Protein AF-A0A2H6ERF9-F1 (afdb_monomer_lite)

Structure (mmCIF, N/CA/C/O backbone):
data_AF-A0A2H6ERF9-F1
#
_entry.id   AF-A0A2H6ERF9-F1
#
loop_
_atom_site.group_PDB
_atom_site.id
_atom_site.type_symbol
_atom_site.label_atom_id
_atom_site.label_alt_id
_atom_site.label_comp_id
_atom_site.label_asym_id
_atom_site.label_entity_id
_atom_site.label_seq_id
_atom_site.pdbx_PDB_ins_code
_atom_site.Cartn_x
_atom_site.Cartn_y
_atom_site.Cartn_z
_atom_site.occupancy
_atom_site.B_iso_or_equiv
_atom_site.auth_seq_id
_atom_site.auth_comp_id
_atom_site.auth_asym_id
_atom_site.auth_atom_id
_atom_site.pdbx_PDB_model_num
ATOM 1 N N . MET A 1 1 ? -10.791 10.227 12.810 1.00 34.19 1 MET A N 1
ATOM 2 C CA . MET A 1 1 ? -11.286 10.833 14.065 1.00 34.19 1 MET A CA 1
ATOM 3 C C . MET A 1 1 ? -10.884 9.901 15.200 1.00 34.19 1 MET A C 1
ATOM 5 O O . MET A 1 1 ? -11.165 8.712 15.101 1.00 34.19 1 MET A O 1
ATOM 9 N N . LEU A 1 2 ? -10.104 10.388 16.167 1.00 29.83 2 LEU A N 1
ATOM 10 C CA . LEU A 1 2 ? -9.657 9.610 17.324 1.00 29.83 2 LEU A CA 1
ATOM 11 C C . LEU A 1 2 ? -10.896 9.217 18.140 1.00 29.83 2 LEU A C 1
ATOM 13 O O . LEU A 1 2 ? -11.575 10.106 18.640 1.00 29.83 2 LEU A O 1
ATOM 17 N N . SER A 1 3 ? -11.218 7.922 18.244 1.00 40.66 3 SER A N 1
ATOM 18 C CA . SER A 1 3 ? -12.107 7.477 19.322 1.00 40.66 3 SER A CA 1
ATOM 19 C C . SER A 1 3 ? -11.382 7.755 20.632 1.00 40.66 3 SER A C 1
ATOM 21 O O . SER A 1 3 ? -10.233 7.332 20.807 1.00 40.66 3 SER A O 1
ATOM 23 N N . THR A 1 4 ? -12.010 8.540 21.495 1.00 40.47 4 THR A N 1
ATOM 24 C CA . THR A 1 4 ? -11.502 8.830 22.830 1.00 40.47 4 THR A CA 1
ATOM 25 C C . THR A 1 4 ? -12.194 7.862 23.770 1.00 40.47 4 THR A C 1
ATOM 27 O O . THR A 1 4 ? -13.418 7.844 23.833 1.00 40.47 4 THR A O 1
ATOM 30 N N . LEU A 1 5 ? -11.416 7.027 24.447 1.00 46.12 5 LEU A N 1
ATOM 31 C CA . LEU A 1 5 ? -11.898 6.132 25.490 1.00 46.12 5 LEU A CA 1
ATOM 32 C C . LEU A 1 5 ? -11.903 6.904 26.807 1.00 46.12 5 LEU A C 1
ATOM 34 O O . LEU A 1 5 ? -10.835 7.227 27.334 1.00 46.12 5 LEU A O 1
ATOM 38 N N . LEU A 1 6 ? -13.089 7.220 27.324 1.00 43.78 6 LEU A N 1
ATOM 39 C CA . LEU A 1 6 ? -13.234 7.859 28.630 1.00 43.78 6 LEU A CA 1
ATOM 40 C C . LEU A 1 6 ? -13.637 6.799 29.655 1.00 43.78 6 LEU A C 1
ATOM 42 O O . LEU A 1 6 ? -14.617 6.077 29.491 1.00 43.78 6 LEU A O 1
ATOM 46 N N . VAL A 1 7 ? -12.842 6.692 30.719 1.00 46.91 7 VAL A N 1
ATOM 47 C CA . VAL A 1 7 ? -13.199 5.895 31.894 1.00 46.91 7 VAL A CA 1
ATOM 48 C C . VAL A 1 7 ? -13.942 6.832 32.829 1.00 46.91 7 VAL A C 1
ATOM 50 O O . VAL A 1 7 ? -13.319 7.659 33.490 1.00 46.91 7 VAL A O 1
ATOM 53 N N . ASN A 1 8 ? -15.267 6.728 32.850 1.00 49.69 8 ASN A N 1
ATOM 54 C CA . ASN A 1 8 ? -16.100 7.572 33.703 1.00 49.69 8 ASN A CA 1
ATOM 55 C C . ASN A 1 8 ? -16.146 7.066 35.157 1.00 49.69 8 ASN A C 1
ATOM 57 O O . ASN A 1 8 ? -16.339 7.874 36.055 1.00 49.69 8 ASN A O 1
ATOM 61 N N . ASN A 1 9 ? -15.929 5.760 35.395 1.00 51.41 9 ASN A N 1
ATOM 62 C CA . ASN A 1 9 ? -15.812 5.114 36.714 1.00 51.41 9 ASN A CA 1
ATOM 63 C C . ASN A 1 9 ? -15.068 3.766 36.600 1.00 51.41 9 ASN A C 1
ATOM 65 O O . ASN A 1 9 ? -14.971 3.210 35.510 1.00 51.41 9 ASN A O 1
ATOM 69 N N . SER A 1 10 ? -14.592 3.182 37.711 1.00 59.22 10 SER A N 1
ATOM 70 C CA . SER A 1 10 ? -13.843 1.904 37.714 1.00 59.22 10 SER A CA 1
ATOM 71 C C . SER A 1 10 ? -14.554 0.741 37.003 1.00 59.22 10 SER A C 1
ATOM 73 O O . SER A 1 10 ? -13.886 -0.177 36.536 1.00 59.22 10 SER A O 1
ATOM 75 N N . ASN A 1 11 ? -15.886 0.785 36.908 1.00 61.66 11 ASN A N 1
ATOM 76 C CA . ASN A 1 11 ? -16.733 -0.304 36.409 1.00 61.66 11 ASN A CA 1
ATOM 77 C C . ASN A 1 11 ? -17.302 -0.048 35.002 1.00 61.66 11 ASN A C 1
ATOM 79 O O . ASN A 1 11 ? -18.136 -0.828 34.536 1.00 61.66 11 ASN A O 1
ATOM 83 N N . GLN A 1 12 ? -16.894 1.037 34.340 1.00 62.69 12 GLN A N 1
ATOM 84 C CA . GLN A 1 12 ? -17.460 1.449 33.060 1.00 62.69 12 GLN A CA 1
ATOM 85 C C . GLN A 1 12 ? -16.396 2.037 32.133 1.00 62.69 12 GLN A C 1
ATOM 87 O O . GLN A 1 12 ? -15.543 2.826 32.542 1.00 62.69 12 GLN A O 1
ATOM 92 N N . ILE A 1 13 ? -16.492 1.660 30.864 1.00 62.53 13 ILE A N 1
ATOM 93 C CA . ILE A 1 13 ? -15.712 2.203 29.763 1.00 62.53 13 ILE A CA 1
ATOM 94 C C . ILE A 1 13 ? -16.681 2.725 28.713 1.00 62.53 13 ILE A C 1
ATOM 96 O O . ILE A 1 13 ? -17.528 1.970 28.236 1.00 62.53 13 ILE A O 1
ATOM 100 N N . ASP A 1 14 ? -16.495 3.978 28.310 1.00 58.81 14 ASP A N 1
ATOM 101 C CA . ASP A 1 14 ? -17.277 4.582 27.239 1.00 58.81 14 ASP A CA 1
ATOM 102 C C . ASP A 1 14 ? -16.402 4.752 25.992 1.00 58.81 14 ASP A C 1
ATOM 104 O O . ASP A 1 14 ? -15.344 5.394 26.031 1.00 58.81 14 ASP A O 1
ATOM 108 N N . GLU A 1 15 ? -16.851 4.169 24.877 1.00 60.09 15 GLU A N 1
ATOM 109 C CA . GLU A 1 15 ? -16.256 4.360 23.555 1.00 60.09 15 GLU A CA 1
ATOM 110 C C . GLU A 1 15 ? -17.109 5.273 22.682 1.00 60.09 15 GLU A C 1
ATOM 112 O O . GLU A 1 15 ? -18.272 4.995 22.382 1.00 60.09 15 GLU A O 1
ATOM 117 N N . PHE A 1 16 ? -16.486 6.356 22.221 1.00 51.97 16 PHE A N 1
ATOM 118 C CA . PHE A 1 16 ? -17.127 7.353 21.375 1.00 51.97 16 PHE A CA 1
ATOM 119 C C . PHE A 1 16 ? -16.813 7.103 19.898 1.00 51.97 16 PHE A C 1
ATOM 121 O O . PHE A 1 16 ? -15.660 7.208 19.462 1.00 51.97 16 PHE A O 1
ATOM 128 N N . PHE A 1 17 ? -17.864 6.858 19.113 1.00 54.09 17 PHE A N 1
ATOM 129 C CA . PHE A 1 17 ? -17.819 6.792 17.655 1.00 54.09 17 PHE A CA 1
ATOM 130 C C . PHE A 1 17 ? -18.700 7.910 17.076 1.00 54.09 17 PHE A C 1
ATOM 132 O O . PHE A 1 17 ? -19.901 7.757 16.864 1.00 54.09 17 PHE A O 1
ATOM 139 N N . GLN A 1 18 ? -18.095 9.078 16.830 1.00 59.84 18 GLN A N 1
ATOM 140 C CA . GLN A 1 18 ? -18.795 10.313 16.436 1.00 59.84 18 GLN A CA 1
ATOM 141 C C . GLN A 1 18 ? -19.926 10.722 17.405 1.00 59.84 18 GLN A C 1
ATOM 143 O O . GLN A 1 18 ? -19.638 11.302 18.447 1.00 59.84 18 GLN A O 1
ATOM 148 N N . LYS A 1 19 ? -21.196 10.482 17.026 1.00 56.53 19 LYS A N 1
ATOM 149 C CA . LYS A 1 19 ? -22.419 10.848 17.768 1.00 56.53 19 LYS A CA 1
ATOM 150 C C . LYS A 1 19 ? -23.016 9.680 18.560 1.00 56.53 19 LYS A C 1
ATOM 152 O O . LYS A 1 19 ? -23.994 9.880 19.272 1.00 56.53 19 LYS A O 1
ATOM 157 N N . GLU A 1 20 ? -22.468 8.478 18.408 1.00 63.47 20 GLU A N 1
ATOM 158 C CA . GLU A 1 20 ? -22.913 7.280 19.117 1.00 63.47 20 GLU A CA 1
ATOM 159 C C . GLU A 1 20 ? -21.911 6.968 20.241 1.00 63.47 20 GLU A C 1
ATOM 161 O O . GLU A 1 20 ? -20.693 7.028 20.039 1.00 63.47 20 GLU A O 1
ATOM 166 N N . VAL A 1 21 ? -22.434 6.669 21.433 1.00 68.38 21 VAL A N 1
ATOM 167 C CA . VAL A 1 21 ? -21.643 6.272 22.604 1.00 68.38 21 VAL A CA 1
ATOM 168 C C . VAL A 1 21 ? -21.986 4.828 22.927 1.00 68.38 21 VAL A C 1
ATOM 170 O O . VAL A 1 21 ? -23.153 4.499 23.150 1.00 68.38 21 VAL A O 1
ATOM 173 N N . TYR A 1 22 ? -20.971 3.971 22.931 1.00 70.69 22 TYR A N 1
ATOM 174 C CA . TYR A 1 22 ? -21.103 2.573 23.312 1.00 70.69 22 TYR A CA 1
ATOM 175 C C . TYR A 1 22 ? -20.482 2.375 24.691 1.00 70.69 22 TYR A C 1
ATOM 177 O O . TYR A 1 22 ? -19.284 2.585 24.875 1.00 70.69 22 TYR A O 1
ATOM 185 N N . ASN A 1 23 ? -21.304 1.950 25.650 1.00 71.44 23 ASN A N 1
ATOM 186 C CA . ASN A 1 23 ? -20.873 1.737 27.028 1.00 71.44 23 ASN A CA 1
ATOM 187 C C . ASN A 1 23 ? -20.610 0.248 27.251 1.00 71.44 23 ASN A C 1
ATOM 189 O O . ASN A 1 23 ? -21.517 -0.579 27.120 1.00 71.44 23 ASN A O 1
ATOM 193 N N . ILE A 1 24 ? -19.379 -0.089 27.625 1.00 79.69 24 ILE A N 1
ATOM 194 C CA . ILE A 1 24 ? -19.000 -1.420 28.093 1.00 79.69 24 ILE A CA 1
ATOM 195 C C . ILE A 1 24 ? -18.869 -1.331 29.610 1.00 79.69 24 ILE A C 1
ATOM 197 O O . ILE A 1 24 ? -18.011 -0.624 30.136 1.00 79.69 24 ILE A O 1
ATOM 201 N N . TYR A 1 25 ? -19.736 -2.033 30.330 1.00 81.06 25 TYR A N 1
ATOM 202 C CA . TYR A 1 25 ? -19.771 -1.998 31.787 1.00 81.06 25 TYR A CA 1
ATOM 203 C C . TYR A 1 25 ? -19.809 -3.406 32.366 1.00 81.06 25 TYR A C 1
ATOM 205 O O . TYR A 1 25 ? -20.212 -4.365 31.708 1.00 81.06 25 TYR A O 1
ATOM 213 N N . THR A 1 26 ? -19.399 -3.518 33.625 1.00 78.75 26 THR A N 1
ATOM 214 C CA . THR A 1 26 ? -19.539 -4.746 34.407 1.00 78.75 26 THR A CA 1
ATOM 215 C C . THR A 1 26 ? -20.348 -4.474 35.667 1.00 78.75 26 THR A C 1
ATOM 217 O O . THR A 1 26 ? -20.200 -3.436 36.310 1.00 78.75 26 THR A O 1
ATOM 220 N N . THR A 1 27 ? -21.223 -5.412 36.027 1.00 78.44 27 THR A N 1
ATOM 221 C CA . THR A 1 27 ? -21.907 -5.420 37.330 1.00 78.44 27 THR A CA 1
ATOM 222 C C . THR A 1 27 ? -21.041 -6.051 38.422 1.00 78.44 27 THR A C 1
ATOM 224 O O . THR A 1 27 ? -21.369 -5.963 39.606 1.00 78.44 27 THR A O 1
ATOM 227 N N . ASN A 1 28 ? -19.923 -6.674 38.041 1.00 74.38 28 ASN A N 1
ATOM 228 C CA . ASN A 1 28 ? -18.965 -7.252 38.967 1.00 74.38 28 ASN A CA 1
ATOM 229 C C . ASN A 1 28 ? -18.143 -6.144 39.645 1.00 74.38 28 ASN A C 1
ATOM 231 O O . ASN A 1 28 ? -17.729 -5.178 39.009 1.00 74.38 28 ASN A O 1
ATOM 235 N N . LYS A 1 29 ? -17.857 -6.303 40.942 1.00 73.19 29 LYS A N 1
ATOM 236 C CA . LYS A 1 29 ? -16.932 -5.411 41.661 1.00 73.19 29 LYS A CA 1
ATOM 237 C C . LYS A 1 29 ? -15.492 -5.558 41.165 1.00 73.19 29 LYS A C 1
ATOM 239 O O . LYS A 1 29 ? -14.703 -4.633 41.323 1.00 73.19 29 LYS A O 1
ATOM 244 N N . ASN A 1 30 ? -15.144 -6.713 40.595 1.00 76.19 30 ASN A N 1
ATOM 245 C CA . ASN A 1 30 ? -13.840 -6.929 39.985 1.00 76.19 30 ASN A CA 1
ATOM 246 C C . ASN A 1 30 ? -13.814 -6.354 38.561 1.00 76.19 30 ASN A C 1
ATOM 248 O O . ASN A 1 30 ? -14.497 -6.845 37.663 1.00 76.19 30 ASN A O 1
ATOM 252 N N . THR A 1 31 ? -13.000 -5.319 38.368 1.00 82.31 31 THR A N 1
ATOM 253 C CA . THR A 1 31 ? -12.896 -4.541 37.126 1.00 82.31 31 THR A CA 1
ATOM 254 C C . THR A 1 31 ? -11.696 -4.942 36.272 1.00 82.31 31 THR A C 1
ATOM 256 O O . THR A 1 31 ? -11.468 -4.354 35.215 1.00 82.31 31 THR A O 1
ATOM 259 N N . TYR A 1 32 ? -10.941 -5.960 36.698 1.00 85.75 32 TYR A N 1
ATOM 260 C CA . TYR A 1 32 ? -9.732 -6.422 36.019 1.00 85.75 32 TYR A CA 1
ATOM 261 C C . TYR A 1 32 ? -9.984 -6.775 34.549 1.00 85.75 32 TYR A C 1
ATOM 263 O O . TYR A 1 32 ? -9.243 -6.338 33.673 1.00 85.75 32 TYR A O 1
ATOM 271 N N . GLU A 1 33 ? -11.054 -7.518 34.259 1.00 82.94 33 GLU A N 1
ATOM 272 C CA . GLU A 1 33 ? -11.399 -7.911 32.886 1.00 82.94 33 GLU A CA 1
ATOM 273 C C . GLU A 1 33 ? -11.747 -6.702 32.014 1.00 82.94 33 GLU A C 1
ATOM 275 O O . GLU A 1 33 ? -11.357 -6.642 30.849 1.00 82.94 33 GLU A O 1
ATOM 280 N N . LEU A 1 34 ? -12.422 -5.709 32.598 1.00 84.94 34 LEU A N 1
ATOM 281 C CA . LEU A 1 34 ? -12.792 -4.480 31.909 1.00 84.94 34 LEU A CA 1
ATOM 282 C C . LEU A 1 34 ? -11.545 -3.642 31.582 1.00 84.94 34 LEU A C 1
ATOM 284 O O . LEU A 1 34 ? -11.375 -3.192 30.451 1.00 84.94 34 LEU A O 1
ATOM 288 N N . GLN A 1 35 ? -10.618 -3.502 32.534 1.00 84.94 35 GLN A N 1
ATOM 289 C CA . GLN A 1 35 ? -9.329 -2.838 32.309 1.00 84.94 35 GLN A CA 1
ATOM 290 C C . GLN A 1 35 ? -8.464 -3.583 31.286 1.00 84.94 35 GLN A C 1
ATOM 292 O O . GLN A 1 35 ? -7.839 -2.957 30.429 1.00 84.94 35 GLN A O 1
ATOM 297 N N . TYR A 1 36 ? -8.445 -4.916 31.344 1.00 85.50 36 TYR A N 1
ATOM 298 C CA . TYR A 1 36 ? -7.748 -5.746 30.367 1.00 85.50 36 TYR A CA 1
ATOM 299 C C . TYR A 1 36 ? -8.301 -5.521 28.956 1.00 85.50 36 TYR A C 1
ATOM 301 O O . TYR A 1 36 ? -7.527 -5.272 28.031 1.00 85.50 36 TYR A O 1
ATOM 309 N N . LEU A 1 37 ? -9.628 -5.547 28.802 1.00 84.88 37 LEU A N 1
ATOM 310 C CA . LEU A 1 37 ? -10.299 -5.285 27.532 1.00 84.88 37 LEU A CA 1
ATOM 311 C C . LEU A 1 37 ? -9.954 -3.891 26.997 1.00 84.88 37 LEU A C 1
ATOM 313 O O . LEU A 1 37 ? -9.605 -3.765 25.826 1.00 84.88 37 LEU A O 1
ATOM 317 N N . LYS A 1 38 ? -9.956 -2.869 27.862 1.00 84.19 38 LYS A N 1
ATOM 318 C CA . LYS A 1 38 ? -9.544 -1.507 27.495 1.00 84.19 38 LYS A CA 1
ATOM 319 C C . LYS A 1 38 ? -8.147 -1.475 26.893 1.00 84.19 38 LYS A C 1
ATOM 321 O O . LYS A 1 38 ? -7.955 -1.024 25.769 1.00 84.19 38 LYS A O 1
ATOM 326 N N . ASN A 1 39 ? -7.178 -1.997 27.643 1.00 86.00 39 ASN A N 1
ATOM 327 C CA . ASN A 1 39 ? -5.775 -1.991 27.247 1.00 86.00 39 ASN A CA 1
ATOM 328 C C . ASN A 1 39 ? -5.573 -2.772 25.944 1.00 86.00 39 ASN A C 1
ATOM 330 O O . ASN A 1 39 ? -4.728 -2.419 25.122 1.00 86.00 39 ASN A O 1
ATOM 334 N N . LYS A 1 40 ? -6.368 -3.827 25.743 1.00 85.00 40 LYS A N 1
ATOM 335 C CA . LYS A 1 40 ? -6.364 -4.623 24.523 1.00 85.00 40 LYS A CA 1
ATOM 336 C C . LYS A 1 40 ? -6.898 -3.837 23.322 1.00 85.00 40 LYS A C 1
ATOM 338 O O . LYS A 1 40 ? -6.244 -3.841 22.281 1.00 85.00 40 LYS A O 1
ATOM 343 N N . ILE A 1 41 ? -8.028 -3.142 23.466 1.00 84.12 41 ILE A N 1
ATOM 344 C CA . ILE A 1 41 ? -8.593 -2.286 22.411 1.00 84.12 41 ILE A CA 1
ATOM 345 C C . ILE A 1 41 ? -7.641 -1.143 22.066 1.00 84.12 41 ILE A C 1
ATOM 347 O O . ILE A 1 41 ? -7.344 -0.937 20.890 1.00 84.12 41 ILE A O 1
ATOM 351 N N . ASP A 1 42 ? -7.095 -0.462 23.072 1.00 84.00 42 ASP A N 1
ATOM 352 C CA . ASP A 1 42 ? -6.137 0.624 22.870 1.00 84.00 42 ASP A CA 1
ATOM 353 C C . ASP A 1 42 ? -4.868 0.136 22.152 1.00 84.00 42 ASP A C 1
ATOM 355 O O . ASP A 1 42 ? -4.407 0.765 21.195 1.00 84.00 42 ASP A O 1
ATOM 359 N N . GLY A 1 43 ? -4.335 -1.023 22.554 1.00 85.69 43 GLY A N 1
ATOM 360 C CA . GLY A 1 43 ? -3.124 -1.606 21.971 1.00 85.69 43 GLY A CA 1
ATOM 361 C C . GLY A 1 43 ? -3.292 -2.159 20.550 1.00 85.69 43 GLY A C 1
ATOM 362 O O . GLY A 1 43 ? -2.335 -2.163 19.778 1.00 85.69 43 GLY A O 1
ATOM 363 N N . GLU A 1 44 ? -4.493 -2.609 20.174 1.00 87.94 44 GLU A N 1
ATOM 364 C CA . GLU A 1 44 ? -4.777 -3.234 18.868 1.00 87.94 44 GLU A CA 1
ATOM 365 C C . GLU A 1 44 ? -5.780 -2.436 18.019 1.00 87.94 44 GLU A C 1
ATOM 367 O O . GLU A 1 44 ? -6.322 -2.935 17.031 1.00 87.94 44 GLU A O 1
ATOM 372 N N . LYS A 1 45 ? -5.977 -1.154 18.334 1.00 85.56 45 LYS A N 1
ATOM 373 C CA . LYS A 1 45 ? -6.980 -0.276 17.715 1.00 85.56 45 LYS A CA 1
ATOM 374 C C . LYS A 1 45 ? -6.984 -0.294 16.188 1.00 85.56 45 LYS A C 1
ATOM 376 O O . LYS A 1 45 ? -8.046 -0.348 15.573 1.00 85.56 45 LYS A O 1
ATOM 381 N N . LYS A 1 46 ? -5.804 -0.248 15.555 1.00 87.19 46 LYS A N 1
ATOM 382 C CA . LYS A 1 46 ? -5.698 -0.287 14.084 1.00 87.19 46 LYS A CA 1
ATOM 383 C C . LYS A 1 46 ? -6.185 -1.621 13.515 1.00 87.19 46 LYS A C 1
ATOM 385 O O . LYS A 1 46 ? -6.858 -1.621 12.491 1.00 87.19 46 LYS A O 1
ATOM 390 N N . LEU A 1 47 ? -5.879 -2.732 14.187 1.00 89.88 47 LEU A N 1
ATOM 391 C CA . LEU A 1 47 ? -6.314 -4.067 13.784 1.00 89.88 47 LEU A CA 1
ATOM 392 C C . LEU A 1 47 ? -7.829 -4.220 13.918 1.00 89.88 47 LEU A C 1
ATOM 394 O O . LEU A 1 47 ? -8.470 -4.677 12.979 1.00 89.88 47 LEU A O 1
ATOM 398 N N . TYR A 1 48 ? -8.414 -3.789 15.035 1.00 88.94 48 TYR A N 1
ATOM 399 C CA . TYR A 1 48 ? -9.865 -3.868 15.222 1.00 88.94 48 TYR A CA 1
ATOM 400 C C . TYR A 1 48 ? -10.620 -2.939 14.283 1.00 88.94 48 TYR A C 1
ATOM 402 O O . TYR A 1 48 ? -11.608 -3.349 13.682 1.00 88.94 48 TYR A O 1
ATOM 410 N N . LYS A 1 49 ? -10.108 -1.727 14.049 1.00 86.81 49 LYS A N 1
ATOM 411 C CA . LYS A 1 49 ? -10.661 -0.842 13.023 1.00 86.81 49 LYS A CA 1
ATOM 412 C C . LYS A 1 49 ? -10.591 -1.476 11.634 1.00 86.81 49 LYS A C 1
ATOM 414 O O . LYS A 1 49 ? -11.543 -1.359 10.871 1.00 86.81 49 LYS A O 1
ATOM 419 N N . TYR A 1 50 ? -9.486 -2.150 11.311 1.00 89.06 50 TYR A N 1
ATOM 420 C CA . TYR A 1 50 ? -9.330 -2.840 10.033 1.00 89.06 50 TYR A CA 1
ATOM 421 C C . TYR A 1 50 ? -10.337 -3.982 9.911 1.00 89.06 50 TYR A C 1
ATOM 423 O O . TYR A 1 50 ? -11.014 -4.078 8.895 1.00 89.06 50 TYR A O 1
ATOM 431 N N . PHE A 1 51 ? -10.495 -4.790 10.960 1.00 90.06 51 PHE A N 1
ATOM 432 C CA . PHE A 1 51 ? -11.493 -5.854 11.009 1.00 90.06 51 PHE A CA 1
ATOM 433 C C . PHE A 1 51 ? -12.904 -5.308 10.767 1.00 90.06 51 PHE A C 1
ATOM 435 O O . PHE A 1 51 ? -13.550 -5.724 9.812 1.00 90.06 51 PHE A O 1
ATOM 442 N N . ILE A 1 52 ? -13.335 -4.316 11.553 1.00 89.44 52 ILE A N 1
ATOM 443 C CA . ILE A 1 52 ? -14.674 -3.717 11.446 1.00 89.44 52 ILE A CA 1
ATOM 444 C C . ILE A 1 52 ? -14.915 -3.135 10.051 1.00 89.44 52 ILE A C 1
ATOM 446 O O . ILE A 1 52 ? -15.974 -3.355 9.478 1.00 89.44 52 ILE A O 1
ATOM 450 N N . LEU A 1 53 ? -13.939 -2.433 9.467 1.00 87.06 53 LEU A N 1
ATOM 451 C CA . LEU A 1 53 ? -14.083 -1.865 8.122 1.00 87.06 53 LEU A CA 1
ATOM 452 C C . LEU A 1 53 ? -14.311 -2.911 7.025 1.00 87.06 53 LEU A C 1
ATOM 454 O O . LEU A 1 53 ? -14.844 -2.563 5.978 1.00 87.06 53 LEU A O 1
ATOM 458 N N . ASN A 1 54 ? -13.882 -4.155 7.242 1.00 86.88 54 ASN A N 1
ATOM 459 C CA . ASN A 1 54 ? -14.015 -5.231 6.263 1.00 86.88 54 ASN A CA 1
ATOM 460 C C . ASN A 1 54 ? -15.195 -6.171 6.550 1.00 86.88 54 ASN A C 1
ATOM 462 O O . ASN A 1 54 ? -15.585 -6.920 5.659 1.00 86.88 54 ASN A O 1
ATOM 466 N N . THR A 1 55 ? -15.741 -6.171 7.769 1.00 90.56 55 THR A N 1
ATOM 467 C CA . THR A 1 55 ? -16.801 -7.109 8.182 1.00 90.56 55 THR A CA 1
ATOM 468 C C . THR A 1 55 ? -18.123 -6.439 8.530 1.00 90.56 55 THR A C 1
ATOM 470 O O . THR A 1 55 ? -19.155 -7.103 8.503 1.00 90.56 55 THR A O 1
ATOM 473 N N . SER A 1 56 ? -18.113 -5.144 8.849 1.00 89.88 56 SER A N 1
ATOM 474 C CA . SER A 1 56 ? -19.320 -4.395 9.185 1.00 89.88 56 SER A CA 1
ATOM 475 C C . SER A 1 56 ? -20.181 -4.155 7.956 1.00 89.88 56 SER A C 1
ATOM 477 O O . SER A 1 56 ? -19.706 -3.715 6.911 1.00 89.88 56 SER A O 1
ATOM 479 N N . GLU A 1 57 ? -21.484 -4.334 8.129 1.00 88.12 57 GLU A N 1
ATOM 480 C CA . GLU A 1 57 ? -22.488 -3.965 7.132 1.00 88.12 57 GLU A CA 1
ATOM 481 C C . GLU A 1 57 ? -22.697 -2.444 7.049 1.00 88.12 57 GLU A C 1
ATOM 483 O O . GLU A 1 57 ? -23.321 -1.965 6.106 1.00 88.12 57 GLU A O 1
ATOM 488 N N . ARG A 1 58 ? -22.208 -1.672 8.032 1.00 85.75 58 ARG A N 1
ATOM 489 C CA . ARG A 1 58 ? -22.450 -0.223 8.153 1.00 85.75 58 ARG A CA 1
ATOM 490 C C . ARG A 1 58 ? -21.187 0.615 7.962 1.00 85.75 58 ARG A C 1
ATOM 492 O O . ARG A 1 58 ? -21.285 1.747 7.484 1.00 85.75 58 ARG A O 1
ATOM 499 N N . ALA A 1 59 ? -20.012 0.091 8.304 1.00 84.44 59 ALA A N 1
ATOM 500 C CA . ALA A 1 59 ? -18.770 0.848 8.201 1.00 84.44 59 ALA A CA 1
ATOM 501 C C . ALA A 1 59 ? -18.482 1.241 6.741 1.00 84.44 59 ALA A C 1
ATOM 503 O O . ALA A 1 59 ? -18.540 0.426 5.827 1.00 84.44 59 ALA A O 1
ATOM 504 N N . GLY A 1 60 ? -18.191 2.522 6.508 1.00 77.88 60 GLY A N 1
ATOM 505 C CA . GLY A 1 60 ? -17.993 3.080 5.167 1.00 77.88 60 GLY A CA 1
ATOM 506 C C . GLY A 1 60 ? -19.285 3.533 4.476 1.00 77.88 60 GLY A C 1
ATOM 507 O O . GLY A 1 60 ? -19.217 4.367 3.565 1.00 77.88 60 GLY A O 1
ATOM 508 N N . ILE A 1 61 ? -20.467 3.102 4.945 1.00 79.12 61 ILE A N 1
ATOM 509 C CA . ILE A 1 61 ? -21.745 3.680 4.507 1.00 79.12 61 ILE A CA 1
ATOM 510 C C . ILE A 1 61 ? -21.786 5.155 4.918 1.00 79.12 61 ILE A C 1
ATOM 512 O O . ILE A 1 61 ? -21.244 5.570 5.944 1.00 79.12 61 ILE A O 1
ATOM 516 N N . SER A 1 62 ? -22.404 5.988 4.079 1.00 74.06 62 SER A N 1
ATOM 517 C CA . SER A 1 62 ? -22.443 7.445 4.264 1.00 74.06 62 SER A CA 1
ATOM 518 C C . SER A 1 62 ? -21.055 8.091 4.333 1.00 74.06 62 SER A C 1
ATOM 520 O O . SER A 1 62 ? -20.904 9.131 4.972 1.00 74.06 62 SER A O 1
ATOM 522 N N . ARG A 1 63 ? -20.037 7.494 3.684 1.00 74.25 63 ARG A N 1
ATOM 523 C CA . ARG A 1 63 ? -18.664 8.033 3.641 1.00 74.25 63 ARG A CA 1
ATOM 524 C C . ARG A 1 63 ? -17.993 8.100 5.024 1.00 74.25 63 ARG A C 1
ATOM 526 O O . ARG A 1 63 ? -17.047 8.855 5.232 1.00 74.25 63 ARG A O 1
ATOM 533 N N . SER A 1 64 ? -18.463 7.297 5.981 1.00 76.25 64 SER A N 1
ATOM 534 C CA . SER A 1 64 ? -17.968 7.287 7.360 1.00 76.25 64 SER A CA 1
ATOM 535 C C . SER A 1 64 ? -17.489 5.898 7.759 1.00 76.25 64 SER A C 1
ATOM 537 O O . SER A 1 64 ? -18.263 4.965 7.936 1.00 76.25 64 SER A O 1
ATOM 539 N N . SER A 1 65 ? -16.189 5.784 7.985 1.00 72.88 65 SER A N 1
ATOM 540 C CA . SER A 1 65 ? -15.522 4.611 8.560 1.00 72.88 65 SER A CA 1
ATOM 541 C C . SER A 1 65 ? -15.800 4.394 10.051 1.00 72.88 65 SER A C 1
ATOM 543 O O . SER A 1 65 ? -15.422 3.371 10.612 1.00 72.88 65 SER A O 1
ATOM 545 N N . SER A 1 66 ? -16.400 5.383 10.714 1.00 73.56 66 SER A N 1
ATOM 546 C CA . SER A 1 66 ? -16.694 5.376 12.151 1.00 73.56 66 SER A CA 1
ATOM 547 C C . SER A 1 66 ? -18.153 5.066 12.467 1.00 73.56 66 SER A C 1
ATOM 549 O O . SER A 1 66 ? -18.519 5.010 13.633 1.00 73.56 66 SER A O 1
ATOM 551 N N . THR A 1 67 ? -18.994 4.905 11.448 1.00 79.38 67 THR A N 1
ATOM 552 C CA . THR A 1 67 ? -20.400 4.554 11.630 1.00 79.38 67 THR A CA 1
ATOM 553 C C . THR A 1 67 ? -20.508 3.034 11.684 1.00 79.38 67 THR A C 1
ATOM 555 O O . THR A 1 67 ? -20.468 2.378 10.650 1.00 79.38 67 THR A O 1
ATOM 558 N N . ILE A 1 68 ? -20.598 2.488 12.894 1.00 84.19 68 ILE A N 1
ATOM 559 C CA . ILE A 1 68 ? -20.554 1.043 13.162 1.00 84.19 68 ILE A CA 1
ATOM 560 C C . ILE A 1 68 ? -21.824 0.598 13.901 1.00 84.19 68 ILE A C 1
ATOM 562 O O . ILE A 1 68 ? -22.664 1.425 14.256 1.00 84.19 68 ILE A O 1
ATOM 566 N N . LEU A 1 69 ? -22.002 -0.703 14.086 1.00 86.06 69 LEU A N 1
ATOM 567 C CA . LEU A 1 69 ? -23.085 -1.321 14.848 1.00 86.06 69 LEU A CA 1
ATOM 568 C C . LEU A 1 69 ? -22.544 -1.940 16.143 1.00 86.06 69 LEU A C 1
ATOM 570 O O . LEU A 1 69 ? -21.386 -2.346 16.218 1.00 86.06 69 LEU A O 1
ATOM 574 N N . VAL A 1 70 ? -23.411 -2.127 17.146 1.00 83.62 70 VAL A N 1
ATOM 575 C CA . VAL A 1 70 ? -23.063 -2.907 18.355 1.00 83.62 70 VAL A CA 1
ATOM 576 C C . VAL A 1 70 ? -22.586 -4.316 17.984 1.00 83.62 70 VAL A C 1
ATOM 578 O O . VAL A 1 70 ? -21.689 -4.858 18.629 1.00 83.62 70 VAL A O 1
ATOM 581 N N . SER A 1 71 ? -23.196 -4.923 16.960 1.00 88.69 71 SER A N 1
ATOM 582 C CA . SER A 1 71 ? -22.804 -6.240 16.454 1.00 88.69 71 SER A CA 1
ATOM 583 C C . SER A 1 71 ? -21.353 -6.269 15.989 1.00 88.69 71 SER A C 1
ATOM 585 O O . SER A 1 71 ? -20.682 -7.265 16.224 1.00 88.69 71 SER A O 1
ATOM 587 N N . ASP A 1 72 ? -20.843 -5.177 15.416 1.00 89.06 72 ASP A N 1
ATOM 588 C CA . ASP A 1 72 ? -19.452 -5.093 14.968 1.00 89.06 72 ASP A CA 1
ATOM 589 C C . ASP A 1 72 ? -18.493 -5.231 16.150 1.00 89.06 72 ASP A C 1
ATOM 591 O O . ASP A 1 72 ? -17.551 -6.013 16.078 1.00 89.06 72 ASP A O 1
ATOM 595 N N . ILE A 1 73 ? -18.776 -4.540 17.264 1.00 85.00 73 ILE A N 1
ATOM 596 C CA . ILE A 1 73 ? -17.984 -4.625 18.503 1.00 85.00 73 ILE A CA 1
ATOM 597 C C . ILE A 1 73 ? -18.086 -6.030 19.109 1.00 85.00 73 ILE A C 1
ATOM 599 O O . ILE A 1 73 ? -17.077 -6.612 19.504 1.00 85.00 73 ILE A O 1
ATOM 603 N N . LYS A 1 74 ? -19.297 -6.599 19.162 1.00 85.25 74 LYS A N 1
ATOM 604 C CA . LYS A 1 74 ? -19.534 -7.945 19.712 1.00 85.25 74 LYS A CA 1
ATOM 605 C C . LYS A 1 74 ? -18.854 -9.051 18.905 1.00 85.25 74 LYS A C 1
ATOM 607 O O . LYS A 1 74 ? -18.484 -10.069 19.481 1.00 85.25 74 LYS A O 1
ATOM 612 N N . ASN A 1 75 ? -18.690 -8.849 17.601 1.00 88.50 75 ASN A N 1
ATOM 613 C CA . ASN A 1 75 ? -18.080 -9.815 16.694 1.00 88.50 75 ASN A CA 1
ATOM 614 C C . ASN A 1 75 ? -16.554 -9.679 16.602 1.00 88.50 75 ASN A C 1
ATOM 616 O O . ASN A 1 75 ? -15.926 -10.470 15.896 1.00 88.50 75 ASN A O 1
ATOM 620 N N . ILE A 1 76 ? -15.935 -8.711 17.295 1.00 86.88 76 ILE A N 1
ATOM 621 C CA . ILE A 1 76 ? -14.474 -8.620 17.354 1.00 86.88 76 ILE A CA 1
ATOM 622 C C . ILE A 1 76 ? -13.931 -9.900 18.008 1.00 86.88 76 ILE A C 1
ATOM 624 O O . ILE A 1 76 ? -14.297 -10.217 19.144 1.00 86.88 76 ILE A O 1
ATOM 628 N N . PRO A 1 77 ? -13.012 -10.627 17.347 1.00 84.06 77 PRO A N 1
ATOM 629 C CA . PRO A 1 77 ? -12.390 -11.804 17.931 1.00 84.06 77 PRO A CA 1
ATOM 630 C C . PRO A 1 77 ? -11.340 -11.379 18.967 1.00 84.06 77 PRO A C 1
ATOM 632 O O . PRO A 1 77 ? -10.141 -11.328 18.685 1.00 84.06 77 PRO A O 1
ATOM 635 N N . PHE A 1 78 ? -11.780 -11.067 20.188 1.00 81.56 78 PHE A N 1
ATOM 636 C CA . PHE A 1 78 ? -10.881 -10.764 21.298 1.00 81.56 78 PHE A CA 1
ATOM 637 C C . PHE A 1 78 ? -10.084 -12.012 21.681 1.00 81.56 78 PHE A C 1
ATOM 639 O O . PHE A 1 78 ? -10.603 -12.957 22.274 1.00 81.56 78 PHE A O 1
ATOM 646 N N . THR A 1 79 ? -8.793 -12.021 21.353 1.00 79.88 79 THR A N 1
ATOM 647 C CA . THR A 1 79 ? -7.894 -13.123 21.714 1.00 79.88 79 THR A CA 1
ATOM 648 C C . THR A 1 79 ? -6.914 -12.696 22.803 1.00 79.88 79 THR A C 1
ATOM 650 O O . THR A 1 79 ? -6.463 -11.552 22.846 1.00 79.88 79 THR A O 1
ATOM 653 N N . LYS A 1 80 ? -6.526 -13.637 23.676 1.00 73.69 80 LYS A N 1
ATOM 654 C CA . LYS A 1 80 ? -5.497 -13.383 24.703 1.00 73.69 80 LYS A CA 1
ATOM 655 C C . LYS A 1 80 ? -4.115 -13.104 24.099 1.00 73.69 80 LYS A C 1
ATOM 657 O O . LYS A 1 80 ? -3.296 -12.427 24.714 1.00 73.69 80 LYS A O 1
ATOM 662 N N . LYS A 1 81 ? -3.845 -13.629 22.898 1.00 79.38 81 LYS A N 1
ATOM 663 C CA . LYS A 1 81 ? -2.582 -13.421 22.179 1.00 79.38 81 LYS A CA 1
ATOM 664 C C . LYS A 1 81 ? -2.563 -12.036 21.547 1.00 79.38 81 LYS A C 1
ATOM 666 O O . LYS A 1 81 ? -3.591 -11.531 21.110 1.00 79.38 81 LYS A O 1
ATOM 671 N N . ASN A 1 82 ? -1.390 -11.416 21.489 1.00 75.94 82 ASN A N 1
ATOM 672 C CA . ASN A 1 82 ? -1.222 -10.178 20.741 1.00 75.94 82 ASN A CA 1
ATOM 673 C C . ASN A 1 82 ? -1.137 -10.512 19.241 1.00 75.94 82 ASN A C 1
ATOM 675 O O . ASN A 1 82 ? -0.140 -11.076 18.794 1.00 75.94 82 ASN A O 1
ATOM 679 N N . ILE A 1 83 ? -2.202 -10.241 18.482 1.00 81.62 83 ILE A N 1
ATOM 680 C CA . ILE A 1 83 ? -2.256 -10.587 17.052 1.00 81.62 83 ILE A CA 1
ATOM 681 C C . ILE A 1 83 ? -1.370 -9.627 16.262 1.00 81.62 83 ILE A C 1
ATOM 683 O O . ILE A 1 83 ? -0.634 -10.061 15.379 1.00 81.62 83 ILE A O 1
ATOM 687 N N . ILE A 1 84 ? -1.390 -8.336 16.610 1.00 79.38 84 ILE A N 1
ATOM 688 C CA . ILE A 1 84 ? -0.670 -7.306 15.856 1.00 79.38 84 ILE A CA 1
ATOM 689 C C . ILE A 1 84 ? 0.847 -7.536 15.862 1.00 79.38 84 ILE A C 1
ATOM 691 O O . ILE A 1 84 ? 1.514 -7.216 14.880 1.00 79.38 84 ILE A O 1
ATOM 695 N N . ASN A 1 85 ? 1.397 -8.143 16.916 1.00 80.88 85 ASN A N 1
ATOM 696 C CA . ASN A 1 85 ? 2.815 -8.499 17.009 1.00 80.88 85 ASN A CA 1
ATOM 697 C C . ASN A 1 85 ? 3.198 -9.712 16.150 1.00 80.88 85 ASN A C 1
ATOM 699 O O . ASN A 1 85 ? 4.370 -9.871 15.833 1.00 80.88 85 ASN A O 1
ATOM 703 N N . ASN A 1 86 ? 2.229 -10.542 15.756 1.00 86.31 86 ASN A N 1
ATOM 704 C CA . ASN A 1 86 ? 2.457 -11.730 14.931 1.00 86.31 86 ASN A CA 1
ATOM 705 C C . ASN A 1 86 ? 2.235 -11.479 13.431 1.00 86.31 86 ASN A C 1
ATOM 707 O O . ASN A 1 86 ? 2.416 -12.393 12.631 1.00 86.31 86 ASN A O 1
ATOM 711 N N . LEU A 1 87 ? 1.834 -10.265 13.039 1.00 89.94 87 LEU A N 1
ATOM 712 C CA . LEU A 1 87 ? 1.683 -9.915 11.630 1.00 89.94 87 LEU A CA 1
ATOM 713 C C . LEU A 1 87 ? 3.047 -9.837 10.945 1.00 89.94 87 LEU A C 1
ATOM 715 O O . LEU A 1 87 ? 3.960 -9.169 11.446 1.00 89.94 87 LEU A O 1
ATOM 719 N N . SER A 1 88 ? 3.144 -10.449 9.765 1.00 92.81 88 SER A N 1
ATOM 720 C CA . SER A 1 88 ? 4.284 -10.249 8.873 1.00 92.81 88 SER A CA 1
ATOM 721 C C . SER A 1 88 ? 4.389 -8.782 8.445 1.00 92.81 88 SER A C 1
ATOM 723 O O . SER A 1 88 ? 3.427 -8.013 8.540 1.00 92.81 88 SER A O 1
ATOM 725 N N . GLU A 1 89 ? 5.556 -8.378 7.940 1.00 92.56 89 GLU A N 1
ATOM 726 C CA . GLU A 1 89 ? 5.760 -7.008 7.456 1.00 92.56 89 GLU A CA 1
ATOM 727 C C . GLU A 1 89 ? 4.745 -6.630 6.360 1.00 92.56 89 GLU A C 1
ATOM 729 O O . GLU A 1 89 ? 4.116 -5.576 6.443 1.00 92.56 89 GLU A O 1
ATOM 734 N N . ILE A 1 90 ? 4.484 -7.533 5.407 1.00 93.94 90 ILE A N 1
ATOM 735 C CA . ILE A 1 90 ? 3.477 -7.352 4.346 1.00 93.94 90 ILE A CA 1
ATOM 736 C C . ILE A 1 90 ? 2.071 -7.162 4.933 1.00 93.94 90 ILE A C 1
ATOM 738 O O . ILE A 1 90 ? 1.361 -6.229 4.558 1.00 93.94 90 ILE A O 1
ATOM 742 N N . GLN A 1 91 ? 1.670 -8.008 5.887 1.00 93.56 91 GLN A N 1
ATOM 743 C CA . GLN A 1 91 ? 0.355 -7.902 6.531 1.00 93.56 91 GLN A CA 1
ATOM 744 C C . GLN A 1 91 ? 0.202 -6.576 7.282 1.00 93.56 91 GLN A C 1
ATOM 746 O O . GLN A 1 91 ? -0.849 -5.937 7.214 1.00 93.56 91 GLN A O 1
ATOM 751 N N . ARG A 1 92 ? 1.263 -6.132 7.967 1.00 93.44 92 ARG A N 1
ATOM 752 C CA . ARG A 1 92 ? 1.285 -4.846 8.667 1.00 93.44 92 ARG A CA 1
ATOM 753 C C . ARG A 1 92 ? 1.138 -3.678 7.697 1.00 93.44 92 ARG A C 1
ATOM 755 O O . ARG A 1 92 ? 0.360 -2.775 7.979 1.00 93.44 92 ARG A O 1
ATOM 762 N N . ILE A 1 93 ? 1.822 -3.713 6.555 1.00 94.56 93 ILE A N 1
ATOM 763 C CA . ILE A 1 93 ? 1.722 -2.675 5.519 1.00 94.56 93 ILE A CA 1
ATOM 764 C C . ILE A 1 93 ? 0.306 -2.582 4.961 1.00 94.56 93 ILE A C 1
ATOM 766 O O . ILE A 1 93 ? -0.234 -1.484 4.863 1.00 94.56 93 ILE A O 1
ATOM 770 N N . ILE A 1 94 ? -0.313 -3.719 4.630 1.00 92.94 94 ILE A N 1
ATOM 771 C CA . ILE A 1 94 ? -1.686 -3.751 4.109 1.00 92.94 94 ILE A CA 1
ATOM 772 C C . ILE A 1 94 ? -2.657 -3.153 5.131 1.00 92.94 94 ILE A C 1
ATOM 774 O O . ILE A 1 94 ? -3.485 -2.309 4.779 1.00 92.94 94 ILE A O 1
ATOM 778 N N . LEU A 1 95 ? -2.533 -3.551 6.400 1.00 92.56 95 LEU A N 1
ATOM 779 C CA . LEU A 1 95 ? -3.341 -3.020 7.494 1.00 92.56 95 LEU A CA 1
ATOM 780 C C . LEU A 1 95 ? -3.134 -1.510 7.657 1.00 92.56 95 LEU A C 1
ATOM 782 O O . LEU A 1 95 ? -4.104 -0.757 7.730 1.00 92.56 95 LEU A O 1
ATOM 786 N N . GLU A 1 96 ? -1.885 -1.053 7.704 1.00 91.88 96 GLU A N 1
ATOM 787 C CA . GLU A 1 96 ? -1.557 0.359 7.884 1.00 91.88 96 GLU A CA 1
ATOM 788 C C . GLU A 1 96 ? -2.044 1.219 6.729 1.00 91.88 96 GLU A C 1
ATOM 790 O O . GLU A 1 96 ? -2.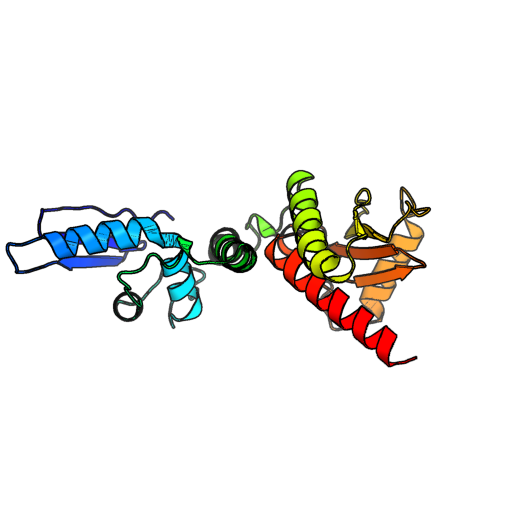700 2.226 6.977 1.00 91.88 96 GLU A O 1
ATOM 795 N N . ASP A 1 97 ? -1.764 0.834 5.486 1.00 92.88 97 ASP A N 1
ATOM 796 C CA . ASP A 1 97 ? -2.190 1.608 4.325 1.00 92.88 97 ASP A CA 1
ATOM 797 C C . ASP A 1 97 ? -3.720 1.664 4.243 1.00 92.88 97 ASP A C 1
ATOM 799 O O . ASP A 1 97 ? -4.290 2.724 3.984 1.00 92.88 97 ASP A O 1
ATOM 803 N N . SER A 1 98 ? -4.406 0.563 4.562 1.00 88.88 98 SER A N 1
ATOM 804 C CA . SER A 1 98 ? -5.869 0.544 4.624 1.00 88.88 98 SER A CA 1
ATOM 805 C C . SER A 1 98 ? -6.398 1.546 5.651 1.00 88.88 98 SER A C 1
ATOM 807 O O . SER A 1 98 ? -7.258 2.367 5.343 1.00 88.88 98 SER A O 1
ATOM 809 N N . ILE A 1 99 ? -5.858 1.541 6.870 1.00 88.62 99 ILE A N 1
ATOM 810 C CA . ILE A 1 99 ? -6.328 2.442 7.928 1.00 88.62 99 ILE A CA 1
ATOM 811 C C . ILE A 1 99 ? -5.919 3.895 7.701 1.00 88.62 99 ILE A C 1
ATOM 813 O O . ILE A 1 99 ? -6.699 4.792 8.017 1.00 88.62 99 ILE A O 1
ATOM 817 N N . ASN A 1 100 ? -4.719 4.142 7.186 1.00 87.50 100 ASN A N 1
ATOM 818 C CA . ASN A 1 100 ? -4.189 5.491 7.020 1.00 87.50 100 ASN A CA 1
ATOM 819 C C . ASN A 1 100 ? -4.801 6.197 5.805 1.00 87.50 100 ASN A C 1
ATOM 821 O O . ASN A 1 100 ? -5.000 7.409 5.848 1.00 87.50 100 ASN A O 1
ATOM 825 N N . TYR A 1 101 ? -5.115 5.448 4.743 1.00 88.38 101 TYR A N 1
ATOM 826 C CA . TYR A 1 101 ? -5.511 6.025 3.461 1.00 88.38 101 TYR A CA 1
ATOM 827 C C . TYR A 1 101 ? -6.968 5.742 3.073 1.00 88.38 101 TYR A C 1
ATOM 829 O O . TYR A 1 101 ? -7.637 6.665 2.612 1.00 88.38 101 TYR A O 1
ATOM 837 N N . LEU A 1 102 ? -7.513 4.531 3.283 1.00 78.50 102 LEU A N 1
ATOM 838 C CA . LEU A 1 102 ? -8.925 4.263 2.941 1.00 78.50 102 LEU A CA 1
ATOM 839 C C . LEU A 1 102 ? -9.883 4.995 3.882 1.00 78.50 102 LEU A C 1
ATOM 841 O O . LEU A 1 102 ? -10.892 5.527 3.433 1.00 78.50 102 LEU A O 1
ATOM 845 N N . ASP A 1 103 ? -9.551 5.072 5.173 1.00 77.19 103 ASP A N 1
ATOM 846 C CA . ASP A 1 103 ? -10.327 5.843 6.154 1.00 77.19 103 ASP A CA 1
ATOM 847 C C . ASP A 1 103 ? -10.468 7.316 5.758 1.00 77.19 103 ASP A C 1
ATOM 849 O O . ASP A 1 103 ? -11.546 7.907 5.854 1.00 77.19 103 ASP A O 1
ATOM 853 N N . ASP A 1 104 ? -9.352 7.908 5.335 1.00 83.38 104 ASP A N 1
ATOM 854 C CA . ASP A 1 104 ? -9.298 9.292 4.893 1.00 83.38 104 ASP A CA 1
ATOM 855 C C . ASP A 1 104 ? -10.060 9.478 3.582 1.00 83.38 104 ASP A C 1
ATOM 857 O O . ASP A 1 104 ? -10.844 10.416 3.455 1.00 83.38 104 ASP A O 1
ATOM 861 N N . PHE A 1 105 ? -9.905 8.535 2.653 1.00 84.38 105 PHE A N 1
ATOM 862 C CA . PHE A 1 105 ? -10.608 8.542 1.381 1.00 84.38 105 PHE A CA 1
ATOM 863 C C . PHE A 1 105 ? -12.124 8.440 1.534 1.00 84.38 105 PHE A C 1
ATOM 865 O O . PHE A 1 105 ? -12.837 9.214 0.899 1.00 84.38 105 PHE A O 1
ATOM 872 N N . PHE A 1 106 ? -12.633 7.558 2.401 1.00 81.25 106 PHE A N 1
ATOM 873 C CA . PHE A 1 106 ? -14.071 7.488 2.660 1.00 81.25 106 PHE A CA 1
ATOM 874 C C . PHE A 1 106 ? -14.603 8.844 3.118 1.00 81.25 106 PHE A C 1
ATOM 876 O O . PHE A 1 106 ? -15.574 9.327 2.548 1.00 81.25 106 PHE A O 1
ATOM 883 N N . ARG A 1 107 ? -13.922 9.487 4.073 1.00 79.44 107 ARG A N 1
ATOM 884 C CA . ARG A 1 107 ? -14.357 10.751 4.679 1.00 79.44 107 ARG A CA 1
ATOM 885 C C . ARG A 1 107 ? -14.225 11.957 3.747 1.00 79.44 107 ARG A C 1
ATOM 887 O O . ARG A 1 107 ? -15.117 12.800 3.717 1.00 79.44 107 ARG A O 1
ATOM 894 N N . LEU A 1 108 ? -13.097 12.081 3.051 1.00 85.00 108 LEU A N 1
ATOM 895 C CA . LEU A 1 108 ? -12.726 13.287 2.300 1.00 85.00 108 LEU A CA 1
ATOM 896 C C . LEU A 1 108 ? -12.968 13.173 0.792 1.00 85.00 108 LEU A C 1
ATOM 898 O O . LEU A 1 108 ? -12.956 14.194 0.100 1.00 85.00 108 LEU A O 1
ATOM 902 N N . GLY A 1 109 ? -13.193 11.964 0.272 1.00 85.38 109 GLY A N 1
ATOM 903 C CA . GLY A 1 109 ? -13.334 11.718 -1.159 1.00 85.38 109 GLY A CA 1
ATOM 904 C C . GLY A 1 109 ? -12.133 12.257 -1.937 1.00 85.38 109 GLY A C 1
ATOM 905 O O . GLY A 1 109 ? -10.985 11.951 -1.617 1.00 85.38 109 GLY A O 1
ATOM 906 N N . GLU A 1 110 ? -12.396 13.110 -2.930 1.00 84.06 110 GLU A N 1
ATOM 907 C CA . GLU A 1 110 ? -11.362 13.697 -3.797 1.00 84.06 110 GLU A CA 1
ATOM 908 C C . GLU A 1 110 ? -10.368 14.610 -3.055 1.00 84.06 110 GLU A C 1
ATOM 910 O O . GLU A 1 110 ? -9.256 14.815 -3.534 1.00 84.06 110 GLU A O 1
ATOM 915 N N . ASN A 1 111 ? -10.715 15.091 -1.856 1.00 87.00 111 ASN A N 1
ATOM 916 C CA . ASN A 1 111 ? -9.820 15.898 -1.018 1.00 87.00 111 ASN A CA 1
ATOM 917 C C . ASN A 1 111 ? -8.854 15.054 -0.165 1.00 87.00 111 ASN A C 1
ATOM 919 O O . ASN A 1 111 ? -8.092 15.603 0.632 1.00 87.00 111 ASN A O 1
ATOM 923 N N . SER A 1 112 ? -8.894 13.725 -0.290 1.00 90.00 112 SER A N 1
ATOM 924 C CA . SER A 1 112 ? -8.008 12.829 0.450 1.00 90.00 112 SER A CA 1
ATOM 925 C C . SER A 1 112 ? -6.544 12.972 0.031 1.00 90.00 112 SER A C 1
ATOM 927 O O . SER A 1 112 ? -6.219 13.242 -1.130 1.00 90.00 112 SER A O 1
ATOM 929 N N . ILE A 1 113 ? -5.635 12.708 0.975 1.00 91.38 113 ILE A N 1
ATOM 930 C CA . ILE A 1 113 ? -4.184 12.733 0.742 1.00 91.38 113 ILE A CA 1
ATOM 931 C C . ILE A 1 113 ? -3.748 11.828 -0.420 1.00 91.38 113 ILE A C 1
ATOM 933 O O . ILE A 1 113 ? -2.782 12.138 -1.112 1.00 91.38 113 ILE A O 1
ATOM 937 N N . ILE A 1 114 ? -4.500 10.760 -0.697 1.00 91.44 114 ILE A N 1
ATOM 938 C CA . ILE A 1 114 ? -4.181 9.796 -1.754 1.00 91.44 114 ILE A CA 1
ATOM 939 C C . ILE A 1 114 ? -4.257 10.379 -3.175 1.00 91.44 114 ILE A C 1
ATOM 941 O O . ILE A 1 114 ? -3.796 9.740 -4.123 1.00 91.44 114 ILE A O 1
ATOM 945 N N . HIS A 1 115 ? -4.856 11.563 -3.340 1.00 90.62 115 HIS A N 1
ATOM 946 C CA . HIS A 1 115 ? -4.942 12.274 -4.616 1.00 90.62 115 HIS A CA 1
ATOM 947 C C . HIS A 1 115 ? -3.782 13.246 -4.854 1.00 90.62 115 HIS A C 1
ATOM 949 O O . HIS A 1 115 ? -3.641 13.751 -5.968 1.00 90.62 115 HIS A O 1
ATOM 955 N N . LYS A 1 116 ? -2.939 13.492 -3.844 1.00 92.81 116 LYS A N 1
ATOM 956 C CA . LYS A 1 116 ? -1.757 14.348 -3.976 1.00 92.81 116 LYS A CA 1
ATOM 957 C C . LYS A 1 116 ? -0.675 13.676 -4.816 1.00 92.81 116 LYS A C 1
ATOM 959 O O . LYS A 1 116 ? -0.686 12.461 -5.006 1.00 92.81 116 LYS A O 1
ATOM 964 N N . ILE A 1 117 ? 0.266 14.486 -5.291 1.00 93.62 117 ILE A N 1
ATOM 965 C CA . ILE A 1 117 ? 1.484 13.994 -5.936 1.00 93.62 117 ILE A CA 1
ATOM 966 C C . ILE A 1 117 ? 2.376 13.351 -4.867 1.00 93.62 117 ILE A C 1
ATOM 968 O O . ILE A 1 117 ? 2.584 13.999 -3.839 1.00 93.62 117 ILE A O 1
ATOM 972 N N . PRO A 1 118 ? 2.873 12.113 -5.066 1.00 95.88 118 PRO A N 1
ATOM 973 C CA . PRO A 1 118 ? 3.760 11.480 -4.103 1.00 95.88 118 PRO A CA 1
ATOM 974 C C . PRO A 1 118 ? 5.078 12.255 -4.003 1.00 95.88 118 PRO A C 1
ATOM 976 O O . PRO A 1 118 ? 5.637 12.710 -5.005 1.00 95.88 118 PRO A O 1
ATOM 979 N N . SER A 1 119 ? 5.565 12.391 -2.780 1.00 96.38 119 SER A N 1
ATOM 980 C CA . SER A 1 119 ? 6.900 12.882 -2.453 1.00 96.38 119 SER A CA 1
ATOM 981 C C . SER A 1 119 ? 7.988 11.883 -2.866 1.00 96.38 119 SER A C 1
ATOM 983 O O . SER A 1 119 ? 7.703 10.725 -3.175 1.00 96.38 119 SER A O 1
ATOM 985 N N . SER A 1 120 ? 9.253 12.318 -2.848 1.00 95.88 120 SER A N 1
ATOM 986 C CA . SER A 1 120 ? 10.391 11.420 -3.089 1.00 95.88 120 SER A CA 1
ATOM 987 C C . SER A 1 120 ? 10.436 10.279 -2.073 1.00 95.88 120 SER A C 1
ATOM 989 O O . SER A 1 120 ? 10.572 9.135 -2.474 1.00 95.88 120 SER A O 1
ATOM 991 N N . GLU A 1 121 ? 10.199 10.568 -0.789 1.00 97.31 121 GLU A N 1
ATOM 992 C CA . GLU A 1 121 ? 10.162 9.548 0.267 1.00 97.31 121 GLU A CA 1
ATOM 993 C C . GLU A 1 121 ? 9.064 8.507 0.008 1.00 97.31 121 GLU A C 1
ATOM 995 O O . GLU A 1 121 ? 9.284 7.312 0.162 1.00 97.31 121 GLU A O 1
ATOM 1000 N N . GLU A 1 122 ? 7.876 8.924 -0.438 1.00 97.38 122 GLU A N 1
ATOM 1001 C CA . GLU A 1 122 ? 6.795 7.983 -0.765 1.00 97.38 122 GLU A CA 1
ATOM 1002 C C . GLU A 1 122 ? 7.143 7.101 -1.976 1.00 97.38 122 GLU A C 1
ATOM 1004 O O . GLU A 1 122 ? 6.822 5.910 -1.980 1.00 97.38 122 GLU A O 1
ATOM 1009 N N . LEU A 1 123 ? 7.845 7.647 -2.975 1.00 98.12 123 LEU A N 1
ATOM 1010 C CA . LEU A 1 123 ? 8.372 6.874 -4.104 1.00 98.12 123 LEU A CA 1
ATOM 1011 C C . LEU A 1 123 ? 9.499 5.921 -3.672 1.00 98.12 123 LEU A C 1
ATOM 1013 O O . LEU A 1 123 ? 9.538 4.782 -4.138 1.00 98.12 123 LEU A O 1
ATOM 1017 N N . ASP A 1 124 ? 10.361 6.333 -2.747 1.00 98.19 124 ASP A N 1
ATOM 1018 C CA . ASP A 1 124 ? 11.425 5.491 -2.196 1.00 98.19 124 ASP A CA 1
ATOM 1019 C C . ASP A 1 124 ? 10.845 4.332 -1.377 1.00 98.19 124 ASP A C 1
ATOM 1021 O O . ASP A 1 124 ? 11.262 3.181 -1.536 1.00 98.19 124 ASP A O 1
ATOM 1025 N N . GLN A 1 125 ? 9.812 4.590 -0.567 1.00 97.81 125 GLN A N 1
ATOM 1026 C CA . GLN A 1 125 ? 9.070 3.539 0.135 1.00 97.81 125 GLN A CA 1
ATOM 1027 C C . GLN A 1 125 ? 8.392 2.583 -0.851 1.00 97.81 125 GLN A C 1
ATOM 1029 O O . GLN A 1 125 ? 8.460 1.366 -0.666 1.00 97.81 125 GLN A O 1
ATOM 1034 N N . PHE A 1 126 ? 7.777 3.099 -1.920 1.00 98.12 126 PHE A N 1
ATOM 1035 C CA . PHE A 1 126 ? 7.232 2.258 -2.984 1.00 98.12 126 PHE A CA 1
ATOM 1036 C C . PHE A 1 126 ? 8.314 1.340 -3.570 1.00 98.12 126 PHE A C 1
ATOM 1038 O O . PHE A 1 126 ? 8.141 0.121 -3.603 1.00 98.12 126 PHE A O 1
ATOM 1045 N N . ALA A 1 127 ? 9.448 1.905 -3.992 1.00 98.25 127 ALA A N 1
ATOM 1046 C CA . ALA A 1 127 ? 10.540 1.156 -4.602 1.00 98.25 127 ALA A CA 1
ATOM 1047 C C . ALA A 1 127 ? 11.117 0.101 -3.657 1.00 98.25 127 ALA A C 1
ATOM 1049 O O . ALA A 1 127 ? 11.327 -1.040 -4.070 1.00 98.25 127 ALA A O 1
ATOM 1050 N N . LYS A 1 128 ? 11.314 0.453 -2.381 1.00 97.69 128 LYS A N 1
ATOM 1051 C CA . LYS A 1 128 ? 11.771 -0.465 -1.335 1.00 97.69 128 LYS A CA 1
ATOM 1052 C C . LYS A 1 128 ? 10.883 -1.705 -1.267 1.00 97.69 128 LYS A C 1
ATOM 1054 O O . LYS A 1 128 ? 11.400 -2.818 -1.318 1.00 97.69 128 LYS A O 1
ATOM 1059 N N . TYR A 1 129 ? 9.566 -1.532 -1.161 1.00 97.75 129 TYR A N 1
ATOM 1060 C CA . TYR A 1 129 ? 8.645 -2.660 -0.995 1.00 97.75 129 TYR A CA 1
ATOM 1061 C C . TYR A 1 129 ? 8.417 -3.449 -2.281 1.00 97.75 129 TYR A C 1
ATOM 1063 O O . TYR A 1 129 ? 8.301 -4.672 -2.230 1.00 97.75 129 TYR A O 1
ATOM 1071 N N . TYR A 1 130 ? 8.438 -2.778 -3.430 1.00 97.44 130 TYR A N 1
ATOM 1072 C CA . TYR A 1 130 ? 8.377 -3.437 -4.729 1.00 97.44 130 TYR A CA 1
ATOM 1073 C C . TYR A 1 130 ? 9.594 -4.353 -4.925 1.00 97.44 130 TYR A C 1
ATOM 1075 O O . TYR A 1 130 ? 9.454 -5.533 -5.244 1.00 97.44 130 TYR A O 1
ATOM 1083 N N . LEU A 1 131 ? 10.796 -3.838 -4.643 1.00 96.81 131 LEU A N 1
ATOM 1084 C CA . LEU A 1 131 ? 12.037 -4.606 -4.709 1.00 96.81 131 LEU A CA 1
ATOM 1085 C C . LEU A 1 131 ? 12.118 -5.684 -3.630 1.00 96.81 131 LEU A C 1
ATOM 1087 O O . LEU A 1 131 ? 12.642 -6.751 -3.915 1.00 96.81 131 LEU A O 1
ATOM 1091 N N . MET A 1 132 ? 11.607 -5.445 -2.419 1.00 95.50 132 MET A N 1
ATOM 1092 C CA . MET A 1 132 ? 11.565 -6.454 -1.353 1.00 95.50 132 MET A CA 1
ATOM 1093 C C . MET A 1 132 ? 10.838 -7.719 -1.821 1.00 95.50 132 MET A C 1
ATOM 1095 O O . MET A 1 132 ? 11.350 -8.822 -1.643 1.00 95.50 132 MET A O 1
ATOM 1099 N N . VAL A 1 133 ? 9.667 -7.557 -2.445 1.00 94.81 133 VAL A N 1
ATOM 1100 C CA . VAL A 1 133 ? 8.885 -8.683 -2.968 1.00 94.81 133 VAL A CA 1
ATOM 1101 C C . VAL A 1 133 ? 9.561 -9.278 -4.202 1.00 94.81 133 VAL A C 1
ATOM 1103 O O . VAL A 1 133 ? 9.837 -10.475 -4.224 1.00 94.81 133 VAL A O 1
ATOM 1106 N N . LEU A 1 134 ? 9.922 -8.460 -5.196 1.00 93.19 134 LEU A N 1
ATOM 1107 C CA . LEU A 1 134 ? 10.501 -8.947 -6.452 1.00 93.19 134 LEU A CA 1
ATOM 1108 C C . LEU A 1 134 ? 11.848 -9.672 -6.242 1.00 93.19 134 LEU A C 1
ATOM 1110 O O . LEU A 1 134 ? 12.098 -10.734 -6.814 1.00 93.19 134 LEU A O 1
ATOM 1114 N N . ASN A 1 135 ? 12.712 -9.142 -5.372 1.00 94.31 135 ASN A N 1
ATOM 1115 C CA . ASN A 1 135 ? 14.019 -9.733 -5.081 1.00 94.31 135 ASN A CA 1
ATOM 1116 C C . ASN A 1 135 ? 13.973 -10.905 -4.100 1.00 94.31 135 ASN A C 1
ATOM 1118 O O . ASN A 1 135 ? 15.005 -11.556 -3.931 1.00 94.31 135 ASN A O 1
ATOM 1122 N N . SER A 1 136 ? 12.816 -11.229 -3.513 1.00 93.44 136 SER A N 1
ATOM 1123 C CA . SER A 1 136 ? 12.660 -12.493 -2.780 1.00 93.44 136 SER A CA 1
ATOM 1124 C C . SER A 1 136 ? 12.942 -13.709 -3.678 1.00 93.44 136 SER A C 1
ATOM 1126 O O . SER A 1 136 ? 13.436 -14.727 -3.194 1.00 93.44 136 SER A O 1
ATOM 1128 N N . VAL A 1 137 ? 12.729 -13.559 -4.994 1.00 90.00 137 VAL A N 1
ATOM 1129 C CA . VAL A 1 137 ? 13.034 -14.567 -6.019 1.00 90.00 137 VAL A CA 1
ATOM 1130 C C . VAL A 1 137 ? 14.246 -14.166 -6.866 1.00 90.00 137 VAL A C 1
ATOM 1132 O O . VAL A 1 137 ? 15.216 -14.916 -6.956 1.00 90.00 137 VAL A O 1
ATOM 1135 N N . TYR A 1 138 ? 14.230 -12.965 -7.452 1.00 87.44 138 TYR A N 1
ATOM 1136 C CA . TYR A 1 138 ? 15.173 -12.559 -8.507 1.00 87.44 138 TYR A CA 1
ATOM 1137 C C . TYR A 1 138 ? 16.489 -11.923 -8.011 1.00 87.44 138 TYR A C 1
ATOM 1139 O O . TYR A 1 138 ? 17.463 -11.819 -8.759 1.00 87.44 138 TYR A O 1
ATOM 1147 N N . LYS A 1 139 ? 16.540 -11.512 -6.736 1.00 87.62 139 LYS A N 1
ATOM 1148 C CA . LYS A 1 139 ? 17.711 -11.043 -5.957 1.00 87.62 139 LYS A CA 1
ATOM 1149 C C . LYS A 1 139 ? 18.519 -9.837 -6.467 1.00 87.62 139 LYS A C 1
ATOM 1151 O O . LYS A 1 139 ? 19.339 -9.324 -5.709 1.00 87.62 139 LYS A O 1
ATOM 1156 N N . THR A 1 140 ? 18.348 -9.378 -7.702 1.00 90.81 140 THR A N 1
ATOM 1157 C CA . THR A 1 140 ? 19.301 -8.455 -8.354 1.00 90.81 140 THR A CA 1
ATOM 1158 C C . THR A 1 140 ? 18.679 -7.190 -8.940 1.00 90.81 140 THR A C 1
ATOM 1160 O O . THR A 1 140 ? 19.416 -6.347 -9.464 1.00 90.81 140 THR A O 1
ATOM 1163 N N . TYR A 1 141 ? 17.359 -7.015 -8.838 1.00 94.25 141 TYR A N 1
ATOM 1164 C CA . TYR A 1 141 ? 16.701 -5.797 -9.296 1.00 94.25 141 TYR A CA 1
ATOM 1165 C C . TYR A 1 141 ? 17.070 -4.595 -8.428 1.00 94.25 141 TYR A C 1
ATOM 1167 O O . TYR A 1 141 ? 17.176 -4.692 -7.202 1.00 94.25 141 TYR A O 1
ATOM 1175 N N . LYS A 1 142 ? 17.219 -3.442 -9.077 1.00 95.38 142 LYS A N 1
ATOM 1176 C CA . LYS A 1 142 ? 17.497 -2.142 -8.462 1.00 95.38 142 LYS A CA 1
ATOM 1177 C C . LYS A 1 142 ? 16.578 -1.084 -9.058 1.00 95.38 142 LYS A C 1
ATOM 1179 O O . LYS A 1 142 ? 16.180 -1.186 -10.216 1.00 95.38 142 LYS A O 1
ATOM 1184 N N . ALA A 1 143 ? 16.264 -0.060 -8.276 1.00 95.81 143 ALA A N 1
ATOM 1185 C CA . ALA A 1 143 ? 15.503 1.094 -8.735 1.00 95.81 143 ALA A CA 1
ATOM 1186 C C . ALA A 1 143 ? 16.431 2.127 -9.395 1.00 95.81 143 ALA A C 1
ATOM 1188 O O . ALA A 1 143 ? 17.563 2.330 -8.950 1.00 95.81 143 ALA A O 1
ATOM 1189 N N . ALA A 1 144 ? 15.959 2.771 -10.460 1.00 93.69 144 ALA A N 1
ATOM 1190 C CA . ALA A 1 144 ? 16.563 3.984 -11.007 1.00 93.69 144 ALA A CA 1
ATOM 1191 C C . ALA A 1 144 ? 15.779 5.228 -10.563 1.00 93.69 144 ALA A C 1
ATOM 1193 O O . ALA A 1 144 ? 14.766 5.118 -9.886 1.00 93.69 144 ALA A O 1
ATOM 1194 N N . GLU A 1 145 ? 16.224 6.416 -10.965 1.00 93.19 145 GLU A N 1
ATOM 1195 C CA . GLU A 1 145 ? 15.488 7.649 -10.673 1.00 93.19 145 GLU A CA 1
ATOM 1196 C C . GLU A 1 145 ? 14.124 7.668 -11.389 1.00 93.19 145 GLU A C 1
ATOM 1198 O O . GLU A 1 145 ? 14.067 7.376 -12.593 1.00 93.19 145 GLU A O 1
ATOM 1203 N N . PRO A 1 146 ? 13.031 8.041 -10.698 1.00 94.56 146 PRO A N 1
ATOM 1204 C CA . PRO A 1 146 ? 11.727 8.189 -11.323 1.00 94.56 146 PRO A CA 1
ATOM 1205 C C . PRO A 1 146 ? 11.706 9.398 -12.268 1.00 94.56 146 PRO A C 1
ATOM 1207 O O . PRO A 1 146 ? 12.159 10.496 -11.943 1.00 94.56 146 PRO A O 1
ATOM 1210 N N . ILE A 1 147 ? 11.119 9.215 -13.447 1.00 91.12 147 ILE A N 1
ATOM 1211 C CA . ILE A 1 147 ? 10.987 10.249 -14.472 1.00 91.12 147 ILE A CA 1
ATOM 1212 C C . ILE A 1 147 ? 9.580 10.839 -14.386 1.00 91.12 147 ILE A C 1
ATOM 1214 O O . ILE A 1 147 ? 8.575 10.166 -14.627 1.00 91.12 147 ILE A O 1
ATOM 1218 N N . GLN A 1 148 ? 9.513 12.126 -14.061 1.00 88.69 148 GLN A N 1
ATOM 1219 C CA . GLN A 1 148 ? 8.270 12.888 -14.009 1.00 88.69 148 GLN A CA 1
ATOM 1220 C C . GLN A 1 148 ? 7.918 13.408 -15.408 1.00 88.69 148 GLN A C 1
ATOM 1222 O O . GLN A 1 148 ? 8.709 14.115 -16.031 1.00 88.69 148 GLN A O 1
ATOM 1227 N N . THR A 1 149 ? 6.721 13.080 -15.891 1.00 84.31 149 THR A N 1
ATOM 1228 C CA . THR A 1 149 ? 6.159 13.614 -17.151 1.00 84.31 149 THR A CA 1
ATOM 1229 C C . THR A 1 149 ? 5.136 14.712 -16.844 1.00 84.31 149 THR A C 1
ATOM 1231 O O . THR A 1 149 ? 5.101 15.174 -15.707 1.00 84.31 149 THR A O 1
ATOM 1234 N N . SER A 1 150 ? 4.291 15.176 -17.770 1.00 81.38 150 SER A N 1
ATOM 1235 C CA . SER A 1 150 ? 3.194 16.096 -17.411 1.00 81.38 150 SER A CA 1
ATOM 1236 C C . SER A 1 150 ? 2.102 15.393 -16.588 1.00 81.38 150 SER A C 1
ATOM 1238 O O . SER A 1 150 ? 1.630 15.935 -15.586 1.00 81.38 150 SER A O 1
ATOM 1240 N N . SER A 1 151 ? 1.798 14.138 -16.923 1.00 79.06 151 SER A N 1
ATOM 1241 C CA . SER A 1 151 ? 0.600 13.417 -16.459 1.00 79.06 151 SER A CA 1
ATOM 1242 C C . SER A 1 151 ? 0.890 12.168 -15.616 1.00 79.06 151 SER A C 1
ATOM 1244 O O . SER A 1 151 ? 0.081 11.783 -14.770 1.00 79.06 151 SER A O 1
ATOM 1246 N N . ASN A 1 152 ? 2.073 11.577 -15.782 1.00 86.81 152 ASN A N 1
ATOM 1247 C CA . ASN A 1 152 ? 2.460 10.296 -15.192 1.00 86.81 152 ASN A CA 1
ATOM 1248 C C . ASN A 1 152 ? 3.840 10.353 -14.520 1.00 86.81 152 ASN A C 1
ATOM 1250 O O . ASN A 1 152 ? 4.639 11.266 -14.762 1.00 86.81 152 ASN A O 1
ATOM 1254 N N . ILE A 1 153 ? 4.126 9.334 -13.716 1.00 91.62 153 ILE A N 1
ATOM 1255 C CA . ILE A 1 153 ? 5.465 9.000 -13.229 1.00 91.62 153 ILE A CA 1
ATOM 1256 C C . ILE A 1 153 ? 5.871 7.691 -13.901 1.00 91.62 153 ILE A C 1
ATOM 1258 O O . ILE A 1 153 ? 5.098 6.729 -13.914 1.00 91.62 153 ILE A O 1
ATOM 1262 N N . ILE A 1 154 ? 7.075 7.673 -14.462 1.00 91.56 154 ILE A N 1
ATOM 1263 C CA . ILE A 1 154 ? 7.706 6.476 -15.011 1.00 91.56 154 ILE A CA 1
ATOM 1264 C C . ILE A 1 154 ? 8.791 6.057 -14.028 1.00 91.56 154 ILE A C 1
ATOM 1266 O O . ILE A 1 154 ? 9.722 6.821 -13.791 1.00 91.56 154 ILE A O 1
ATOM 1270 N N . PHE A 1 155 ? 8.675 4.865 -13.455 1.00 95.31 155 PHE A N 1
ATOM 1271 C CA . PHE A 1 155 ? 9.612 4.344 -12.468 1.00 95.31 155 PHE A CA 1
ATOM 1272 C C . PHE A 1 155 ? 10.327 3.106 -13.030 1.00 95.31 155 PHE A C 1
ATOM 1274 O O . PHE A 1 155 ? 9.709 2.042 -13.130 1.00 95.31 155 PHE A O 1
ATOM 1281 N N . PRO A 1 156 ? 11.602 3.237 -13.439 1.00 94.12 156 PRO A N 1
ATOM 1282 C CA . PRO A 1 156 ? 12.380 2.132 -13.983 1.00 94.12 156 PRO A CA 1
ATOM 1283 C C . PRO A 1 156 ? 13.020 1.271 -12.885 1.00 94.12 156 PRO A C 1
ATOM 1285 O O . PRO A 1 156 ? 13.637 1.787 -11.949 1.00 94.12 156 PRO A O 1
ATOM 1288 N N . PHE A 1 157 ? 12.960 -0.046 -13.061 1.00 94.81 157 PHE A N 1
ATOM 1289 C CA . PHE A 1 157 ? 13.626 -1.052 -12.238 1.00 94.81 157 PHE A CA 1
ATOM 1290 C C . PHE A 1 157 ? 14.456 -1.960 -13.139 1.00 94.81 157 PHE A C 1
ATOM 1292 O O . PHE A 1 157 ? 13.920 -2.533 -14.079 1.00 94.81 157 PHE A O 1
ATOM 1299 N N . TYR A 1 158 ? 15.751 -2.105 -12.880 1.00 93.12 158 TYR A N 1
ATOM 1300 C CA . TYR A 1 158 ? 16.662 -2.832 -13.765 1.00 93.12 158 TYR A CA 1
ATOM 1301 C C . TYR A 1 158 ? 17.331 -4.013 -13.068 1.00 93.12 158 TYR A C 1
ATOM 1303 O O . TYR A 1 158 ? 17.638 -3.950 -11.876 1.00 93.12 158 TYR A O 1
ATOM 1311 N N . TRP A 1 159 ? 17.577 -5.079 -13.823 1.00 91.06 159 TRP A N 1
ATOM 1312 C CA . TRP A 1 159 ? 18.272 -6.279 -13.370 1.00 91.06 159 TRP A CA 1
ATOM 1313 C C . TRP A 1 159 ? 19.789 -6.131 -13.521 1.00 91.06 159 TRP A C 1
ATOM 1315 O O . TRP A 1 159 ? 20.298 -5.875 -14.614 1.00 91.06 159 TRP A O 1
ATOM 1325 N N . GLY A 1 160 ? 20.538 -6.370 -12.441 1.00 87.81 160 GLY A N 1
ATOM 1326 C CA . GLY A 1 160 ? 21.998 -6.475 -12.486 1.00 87.81 160 GLY A CA 1
ATOM 1327 C C . GLY A 1 160 ? 22.715 -5.129 -12.650 1.00 87.81 160 GLY A C 1
ATOM 1328 O O . GLY A 1 160 ? 22.772 -4.320 -11.710 1.00 87.81 160 GLY A O 1
ATOM 1329 N N . ASN A 1 161 ? 23.337 -4.925 -13.815 1.00 84.19 161 ASN A N 1
ATOM 1330 C CA . ASN A 1 161 ? 24.095 -3.713 -14.131 1.00 84.19 161 ASN A CA 1
ATOM 1331 C C . ASN A 1 161 ? 23.171 -2.591 -14.602 1.00 84.19 161 ASN A C 1
ATOM 1333 O O . ASN A 1 161 ? 22.134 -2.834 -15.214 1.00 84.19 161 ASN A O 1
ATOM 1337 N N . LYS A 1 162 ? 23.561 -1.345 -14.312 1.00 76.75 162 LYS A N 1
ATOM 1338 C CA . LYS A 1 162 ? 22.758 -0.169 -14.653 1.00 76.75 162 LYS A CA 1
ATOM 1339 C C . LYS A 1 162 ? 22.629 -0.032 -16.170 1.00 76.75 162 LYS A C 1
ATOM 1341 O O . LYS A 1 162 ? 23.616 0.238 -16.852 1.00 76.75 162 LYS A O 1
ATOM 1346 N N . SER A 1 163 ? 21.409 -0.189 -16.666 1.00 70.88 163 SER A N 1
ATOM 1347 C CA . SER A 1 163 ? 21.065 -0.039 -18.081 1.00 70.88 163 SER A CA 1
ATOM 1348 C C . SER A 1 163 ? 21.053 1.424 -18.508 1.00 70.88 163 SER A C 1
ATOM 1350 O O . SER A 1 163 ? 21.004 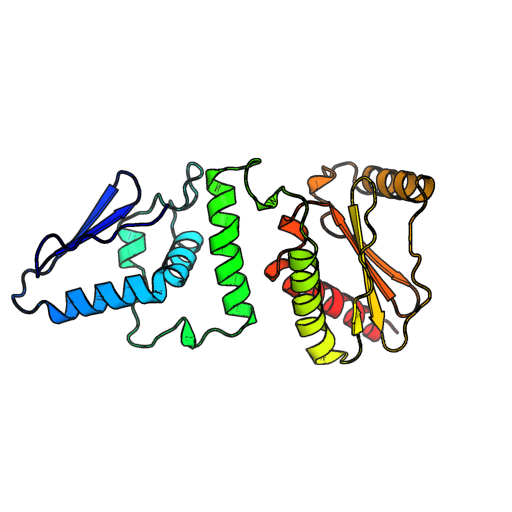2.338 -17.674 1.00 70.88 163 SER A O 1
ATOM 1352 N N . LYS A 1 164 ? 21.063 1.663 -19.823 1.00 80.81 164 LYS A N 1
ATOM 1353 C CA . LYS A 1 164 ? 20.920 3.003 -20.409 1.00 80.81 164 LYS A CA 1
ATOM 1354 C C . LYS A 1 164 ? 19.474 3.490 -20.285 1.00 80.81 164 LYS A C 1
ATOM 1356 O O . LYS A 1 164 ? 18.724 3.513 -21.249 1.00 80.81 164 LYS A O 1
ATOM 1361 N N . ILE A 1 165 ? 19.096 3.892 -19.080 1.00 83.06 165 ILE A N 1
ATOM 1362 C CA . ILE A 1 165 ? 17.76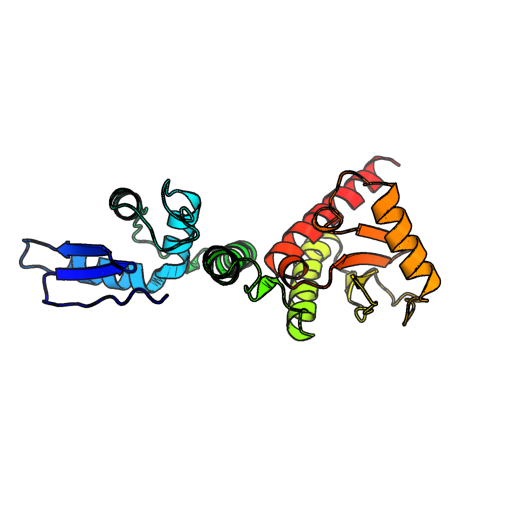2 4.415 -18.789 1.00 83.06 165 ILE A CA 1
ATOM 1363 C C . ILE A 1 165 ? 17.717 5.900 -19.186 1.00 83.06 165 ILE A C 1
ATOM 1365 O O . ILE A 1 165 ? 18.584 6.673 -18.749 1.00 83.06 165 ILE A O 1
ATOM 1369 N N . PRO A 1 166 ? 16.742 6.332 -20.005 1.00 78.81 166 PRO A N 1
ATOM 1370 C CA . PRO A 1 166 ? 16.617 7.729 -20.397 1.00 78.81 166 PRO A CA 1
ATOM 1371 C C . PRO A 1 166 ? 16.355 8.611 -19.171 1.00 78.81 166 PRO A C 1
ATOM 1373 O O . PRO A 1 166 ? 15.579 8.262 -18.293 1.00 78.81 166 PRO A O 1
ATOM 1376 N N . LYS A 1 167 ? 16.982 9.791 -19.107 1.00 79.75 167 LYS A N 1
ATOM 1377 C CA . LYS A 1 167 ? 16.769 10.739 -17.991 1.00 79.75 167 LYS A CA 1
ATOM 1378 C C . LYS A 1 167 ? 15.477 11.548 -18.123 1.00 79.75 167 LYS A C 1
ATOM 1380 O O . LYS A 1 167 ? 15.012 12.128 -17.148 1.00 79.75 167 LYS A O 1
ATOM 1385 N N . LYS A 1 168 ? 14.954 11.664 -19.343 1.00 78.94 168 LYS A N 1
ATOM 1386 C CA . LYS A 1 168 ? 13.739 12.407 -19.686 1.00 78.94 168 LYS A CA 1
ATOM 1387 C C . LYS A 1 168 ? 13.048 11.720 -20.852 1.00 78.94 168 LYS A C 1
ATOM 1389 O O . LYS A 1 168 ? 13.708 11.131 -21.704 1.00 78.94 168 LYS A O 1
ATOM 1394 N N . VAL A 1 169 ? 11.734 11.863 -20.894 1.00 77.50 169 VAL A N 1
ATOM 1395 C CA . VAL A 1 169 ? 10.899 11.464 -22.026 1.00 77.50 169 VAL A CA 1
ATOM 1396 C C . VAL A 1 169 ? 10.515 12.724 -22.796 1.00 77.50 169 VAL A C 1
ATOM 1398 O O . VAL A 1 169 ? 10.305 13.774 -22.188 1.00 77.50 169 VAL A O 1
ATOM 1401 N N . ASN A 1 170 ? 10.487 12.657 -24.129 1.00 75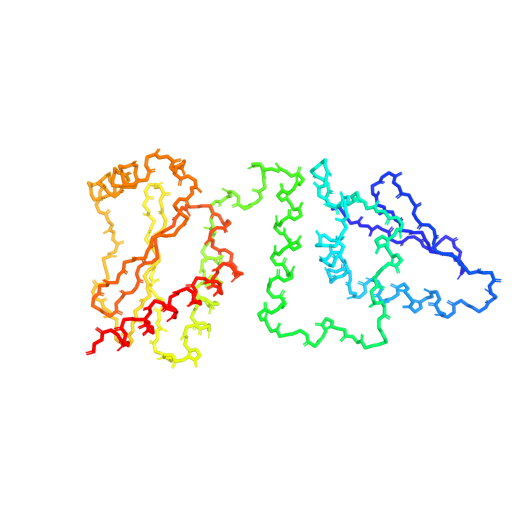.06 170 ASN A N 1
ATOM 1402 C CA . ASN A 1 170 ? 10.097 13.811 -24.935 1.00 75.06 170 ASN A CA 1
ATOM 1403 C C . ASN A 1 170 ? 8.566 14.023 -24.885 1.00 75.06 170 ASN A C 1
ATOM 1405 O O . ASN A 1 170 ? 7.780 13.096 -24.680 1.00 75.06 170 ASN A O 1
ATOM 1409 N N . ASN A 1 171 ? 8.130 15.265 -25.102 1.00 71.69 171 ASN A N 1
ATOM 1410 C CA . ASN A 1 171 ? 6.708 15.631 -25.037 1.00 71.69 171 ASN A CA 1
ATOM 1411 C C . ASN A 1 171 ? 5.864 14.985 -26.153 1.00 71.69 171 ASN A C 1
ATOM 1413 O O . ASN A 1 171 ? 4.636 15.002 -26.102 1.00 71.69 171 ASN A O 1
ATOM 1417 N N . GLU A 1 172 ? 6.498 14.494 -27.216 1.00 68.94 172 GLU A N 1
ATOM 1418 C CA . GLU A 1 172 ? 5.826 13.836 -28.336 1.00 68.94 172 GLU A CA 1
ATOM 1419 C C . GLU A 1 172 ? 5.459 12.388 -28.000 1.00 68.94 172 GLU A C 1
ATOM 1421 O O . GLU A 1 172 ? 4.306 12.001 -28.170 1.00 68.94 172 GLU A O 1
ATOM 1426 N N . PHE A 1 173 ? 6.390 11.632 -27.418 1.00 70.19 173 PHE A N 1
ATOM 1427 C CA . PHE A 1 173 ? 6.155 10.293 -26.891 1.00 70.19 173 PHE A CA 1
ATOM 1428 C C . PHE A 1 173 ? 5.113 10.321 -25.779 1.00 70.19 173 PHE A C 1
ATOM 1430 O O . PHE A 1 173 ? 4.234 9.470 -25.760 1.00 70.19 173 PHE A O 1
ATOM 1437 N N . GLU A 1 174 ? 5.143 11.321 -24.890 1.00 68.69 174 GLU A N 1
ATOM 1438 C CA . GLU A 1 174 ? 4.102 11.453 -23.865 1.00 68.69 174 GLU A CA 1
ATOM 1439 C C . GLU A 1 174 ? 2.711 11.666 -24.486 1.00 68.69 174 GLU A C 1
ATOM 1441 O O . GLU A 1 174 ? 1.744 11.016 -24.086 1.00 68.69 174 GLU A O 1
ATOM 1446 N N . ARG A 1 175 ? 2.598 12.537 -25.499 1.00 69.25 175 ARG A N 1
ATOM 1447 C CA . ARG A 1 175 ? 1.336 12.733 -26.231 1.00 69.25 175 ARG A CA 1
ATOM 1448 C C . ARG A 1 175 ? 0.889 11.455 -26.933 1.00 69.25 175 ARG A C 1
ATOM 1450 O O . ARG A 1 175 ? -0.291 11.122 -26.874 1.00 69.25 175 ARG A O 1
ATOM 1457 N N . HIS A 1 176 ? 1.818 10.732 -27.552 1.00 68.88 176 HIS A N 1
ATOM 1458 C CA . HIS A 1 176 ? 1.536 9.466 -28.216 1.00 68.88 176 HIS A CA 1
ATOM 1459 C C . HIS A 1 176 ? 1.068 8.394 -27.223 1.00 68.88 176 HIS A C 1
ATOM 1461 O O . HIS A 1 176 ? 0.049 7.752 -27.454 1.00 68.88 176 HIS A O 1
ATOM 1467 N N . LEU A 1 177 ? 1.743 8.255 -26.081 1.00 68.12 177 LEU A N 1
ATOM 1468 C CA . LEU A 1 177 ? 1.372 7.334 -25.010 1.00 68.12 177 LEU A CA 1
ATOM 1469 C C . LEU A 1 177 ? -0.029 7.645 -24.469 1.00 68.12 177 LEU A C 1
ATOM 1471 O O . LEU A 1 177 ? -0.866 6.751 -24.377 1.00 68.12 177 LEU A O 1
ATOM 1475 N N . ASN A 1 178 ? -0.312 8.917 -24.179 1.00 68.25 178 ASN A N 1
ATOM 1476 C CA . ASN A 1 178 ? -1.634 9.356 -23.729 1.00 68.25 178 ASN A CA 1
ATOM 1477 C C . ASN A 1 178 ? -2.719 9.100 -24.785 1.00 68.25 178 ASN A C 1
ATOM 1479 O O . ASN A 1 178 ? -3.826 8.688 -24.440 1.00 68.25 178 ASN A O 1
ATOM 1483 N N . HIS A 1 179 ? -2.404 9.291 -26.067 1.00 67.94 179 HIS A N 1
ATOM 1484 C CA . HIS A 1 179 ? -3.313 8.972 -27.163 1.00 67.94 179 HIS A CA 1
ATOM 1485 C C . HIS A 1 179 ? -3.576 7.463 -27.276 1.00 67.94 179 HIS A C 1
ATOM 1487 O O . HIS A 1 179 ? -4.730 7.059 -27.392 1.00 67.94 179 HIS A O 1
ATOM 1493 N N . LEU A 1 180 ? -2.543 6.617 -27.184 1.00 63.84 180 LEU A N 1
ATOM 1494 C CA . LEU A 1 180 ? -2.691 5.157 -27.190 1.00 63.84 180 LEU A CA 1
ATOM 1495 C C . LEU A 1 180 ? -3.525 4.662 -26.006 1.00 63.84 180 LEU A C 1
ATOM 1497 O O . LEU A 1 180 ? -4.359 3.777 -26.179 1.00 63.84 180 LEU A O 1
ATOM 1501 N N . LEU A 1 181 ? -3.338 5.251 -24.823 1.00 63.31 181 LEU A N 1
ATOM 1502 C CA . LEU A 1 181 ? -4.142 4.959 -23.637 1.00 63.31 181 LEU A CA 1
ATOM 1503 C C . LEU A 1 181 ? -5.628 5.271 -23.873 1.00 63.31 181 LEU A C 1
ATOM 1505 O O . LEU A 1 181 ? -6.472 4.424 -23.599 1.00 63.31 181 LEU A O 1
ATOM 1509 N N . GLN A 1 182 ? -5.942 6.443 -24.435 1.00 65.50 182 GLN A N 1
ATOM 1510 C CA . GLN A 1 182 ? -7.318 6.820 -24.790 1.00 65.50 182 GLN A CA 1
ATOM 1511 C C . GLN A 1 182 ? -7.903 5.934 -25.896 1.00 65.50 182 GLN A C 1
ATOM 1513 O O . GLN A 1 182 ? -9.075 5.581 -25.847 1.00 65.50 182 GLN A O 1
ATOM 1518 N N . LYS A 1 183 ? -7.096 5.568 -26.897 1.00 64.56 183 LYS A N 1
ATOM 1519 C CA . LYS A 1 183 ? -7.539 4.800 -28.065 1.00 64.56 183 LYS A CA 1
ATOM 1520 C C . LYS A 1 183 ? -7.790 3.327 -27.754 1.00 64.56 183 LYS A C 1
ATOM 1522 O O . LYS A 1 183 ? -8.787 2.781 -28.209 1.00 64.56 183 LYS A O 1
ATOM 1527 N N . ASN A 1 184 ? -6.873 2.675 -27.039 1.00 56.16 184 ASN A N 1
ATOM 1528 C CA . ASN A 1 184 ? -6.941 1.234 -26.771 1.00 56.16 184 ASN A CA 1
ATOM 1529 C C . ASN A 1 184 ? -7.895 0.899 -25.622 1.00 56.16 184 ASN A C 1
ATOM 1531 O O . ASN A 1 184 ? -8.317 -0.246 -25.487 1.00 56.16 184 ASN A O 1
ATOM 1535 N N . TYR A 1 185 ? -8.252 1.896 -24.813 1.00 58.25 185 TYR A N 1
ATOM 1536 C CA . TYR A 1 185 ? -9.192 1.741 -23.712 1.00 58.25 185 TYR A CA 1
ATOM 1537 C C . TYR A 1 185 ? -10.184 2.921 -23.681 1.00 58.25 185 TYR A C 1
ATOM 1539 O O . TYR A 1 185 ? -10.208 3.679 -22.714 1.00 58.25 185 TYR A O 1
ATOM 1547 N N . PRO A 1 186 ? -11.010 3.093 -24.730 1.00 51.66 186 PRO A N 1
ATOM 1548 C CA . PRO A 1 186 ? -11.867 4.272 -24.900 1.00 51.66 186 PRO A CA 1
ATOM 1549 C C . PRO A 1 186 ? -13.013 4.336 -23.878 1.00 51.66 186 PRO A C 1
ATOM 1551 O O . PRO A 1 186 ? -13.423 5.418 -23.472 1.00 51.66 186 PRO A O 1
ATOM 1554 N N . GLU A 1 187 ? -13.483 3.171 -23.422 1.00 50.22 187 GLU A N 1
ATOM 1555 C CA . GLU A 1 187 ? -14.505 2.999 -22.374 1.00 50.22 187 GLU A CA 1
ATOM 1556 C C . GLU A 1 187 ? -13.905 3.040 -20.958 1.00 50.22 187 GLU A C 1
ATOM 1558 O O . GLU A 1 187 ? -14.599 3.234 -19.956 1.00 50.22 187 GLU A O 1
ATOM 1563 N N . ALA A 1 188 ? -12.586 2.856 -20.844 1.00 44.03 188 ALA A N 1
ATOM 1564 C CA . ALA A 1 188 ? -11.913 3.077 -19.585 1.00 44.03 188 ALA A CA 1
ATOM 1565 C C . ALA A 1 188 ? -11.785 4.589 -19.424 1.00 44.03 188 ALA A C 1
ATOM 1567 O O . ALA A 1 188 ? -10.983 5.224 -20.106 1.00 44.03 188 ALA A O 1
ATOM 1568 N N . ASN A 1 189 ? -12.514 5.195 -18.478 1.00 45.25 189 ASN A N 1
ATOM 1569 C CA . ASN A 1 189 ? -12.083 6.509 -17.994 1.00 45.25 189 ASN A CA 1
ATOM 1570 C C . ASN A 1 189 ? -10.575 6.385 -17.718 1.00 45.25 189 ASN A C 1
ATOM 1572 O O . ASN A 1 189 ? -10.203 5.449 -17.020 1.00 45.25 189 ASN A O 1
ATOM 1576 N N . LEU A 1 190 ? -9.708 7.268 -18.230 1.00 43.00 190 LEU A N 1
ATOM 1577 C CA . LEU A 1 190 ? -8.241 7.220 -18.020 1.00 43.00 190 LEU A CA 1
ATOM 1578 C C . LEU A 1 190 ? -7.833 6.996 -16.542 1.00 43.00 190 LEU A C 1
ATOM 1580 O O . LEU A 1 190 ? -6.734 6.538 -16.253 1.00 43.00 190 LEU A O 1
ATOM 1584 N N . ARG A 1 191 ? -8.754 7.243 -15.596 1.00 43.53 191 ARG A N 1
ATOM 1585 C CA . ARG A 1 191 ? -8.729 6.786 -14.194 1.00 43.53 191 ARG A CA 1
ATOM 1586 C C . ARG A 1 191 ? -8.595 5.251 -13.983 1.00 43.53 191 ARG A C 1
ATOM 1588 O O . ARG A 1 191 ? -8.311 4.849 -12.853 1.00 43.53 191 ARG A O 1
ATOM 1595 N N . PHE A 1 192 ? -8.815 4.391 -14.983 1.00 44.59 192 PHE A N 1
ATOM 1596 C CA . PHE A 1 192 ? -8.897 2.924 -14.858 1.00 44.59 192 PHE A CA 1
ATOM 1597 C C . PHE A 1 192 ? -7.725 2.151 -15.476 1.00 44.59 192 PHE A C 1
ATOM 1599 O O . PHE A 1 192 ? -7.511 1.012 -15.062 1.00 44.59 192 PHE A O 1
ATOM 1606 N N . ILE A 1 193 ? -6.910 2.743 -16.357 1.00 51.44 193 ILE A N 1
ATOM 1607 C CA . ILE A 1 193 ? -5.626 2.139 -16.759 1.00 51.44 193 ILE A CA 1
ATOM 1608 C C . ILE A 1 193 ? -4.606 2.515 -15.678 1.00 51.44 193 ILE A C 1
ATOM 1610 O O . ILE A 1 193 ? -3.954 3.554 -15.736 1.00 51.44 193 ILE A O 1
ATOM 1614 N N . ARG A 1 194 ? -4.582 1.738 -14.590 1.00 62.22 194 ARG A N 1
ATOM 1615 C CA . ARG A 1 194 ? -3.937 2.150 -13.328 1.00 62.22 194 ARG A CA 1
ATOM 1616 C C . ARG A 1 194 ? -2.408 2.047 -13.361 1.00 62.22 194 ARG A C 1
ATOM 1618 O O . ARG A 1 194 ? -1.750 2.837 -12.691 1.00 62.22 194 ARG A O 1
ATOM 1625 N N . VAL A 1 195 ? -1.867 1.087 -14.113 1.00 72.44 195 VAL A N 1
ATOM 1626 C CA . VAL A 1 195 ? -0.430 0.787 -14.216 1.00 72.44 195 VAL A CA 1
ATOM 1627 C C . VAL A 1 195 ? -0.156 0.191 -15.598 1.00 72.44 195 VAL A C 1
ATOM 1629 O O . VAL A 1 195 ? -0.726 -0.844 -15.933 1.00 72.44 195 VAL A O 1
ATOM 1632 N N . MET A 1 196 ? 0.708 0.816 -16.399 1.00 80.94 196 MET A N 1
ATOM 1633 C CA . MET A 1 196 ? 1.298 0.184 -17.584 1.00 80.94 196 MET A CA 1
ATOM 1634 C C . MET A 1 196 ? 2.696 -0.321 -17.227 1.00 80.94 196 MET A C 1
ATOM 1636 O O . MET A 1 196 ? 3.442 0.362 -16.524 1.00 80.94 196 MET A O 1
ATOM 1640 N N . ARG A 1 197 ? 3.044 -1.513 -17.716 1.00 86.25 197 ARG A N 1
ATOM 1641 C CA . ARG A 1 197 ? 4.375 -2.105 -17.567 1.00 86.25 197 ARG A CA 1
ATOM 1642 C C . ARG A 1 197 ? 4.993 -2.281 -18.942 1.00 86.25 197 ARG A C 1
ATOM 1644 O O . ARG A 1 197 ? 4.369 -2.887 -19.809 1.00 86.25 197 ARG A O 1
ATOM 1651 N N . ILE A 1 198 ? 6.189 -1.742 -19.133 1.00 84.25 198 ILE A N 1
ATOM 1652 C CA . ILE A 1 198 ? 6.991 -1.972 -20.337 1.00 84.25 198 ILE A CA 1
ATOM 1653 C C . ILE A 1 198 ? 8.239 -2.732 -19.913 1.00 84.25 198 ILE A C 1
ATOM 1655 O O . ILE A 1 198 ? 8.906 -2.337 -18.958 1.00 84.25 198 ILE A O 1
ATOM 1659 N N . TYR A 1 199 ? 8.530 -3.814 -20.624 1.00 85.69 199 TYR A N 1
ATOM 1660 C CA . TYR A 1 199 ? 9.734 -4.613 -20.453 1.00 85.69 199 TYR A CA 1
ATOM 1661 C C . TYR A 1 199 ? 10.639 -4.322 -21.644 1.00 85.69 199 TYR A C 1
ATOM 1663 O O . TYR A 1 199 ? 10.222 -4.507 -22.785 1.00 85.69 199 TYR A O 1
ATOM 1671 N N . ASP A 1 200 ? 11.835 -3.819 -21.374 1.00 82.31 200 ASP A N 1
ATOM 1672 C CA . ASP A 1 200 ? 12.817 -3.474 -22.397 1.00 82.31 200 ASP A CA 1
ATOM 1673 C C . ASP A 1 200 ? 14.202 -3.887 -21.904 1.00 82.31 200 ASP A C 1
ATOM 1675 O O . ASP A 1 200 ? 14.668 -3.432 -20.856 1.00 82.31 200 ASP A O 1
ATOM 1679 N N . GLU A 1 201 ? 14.818 -4.812 -22.638 1.00 84.56 201 GLU A N 1
ATOM 1680 C CA . GLU A 1 201 ? 16.037 -5.517 -22.243 1.00 84.56 201 GLU A CA 1
ATOM 1681 C C . GLU A 1 201 ? 15.949 -6.048 -20.797 1.00 84.56 201 GLU A C 1
ATOM 1683 O O . GLU A 1 201 ? 15.150 -6.928 -20.482 1.00 84.56 201 GLU A O 1
ATOM 1688 N N . ASN A 1 202 ? 16.771 -5.508 -19.899 1.00 88.12 202 ASN A N 1
ATOM 1689 C CA . ASN A 1 202 ? 16.840 -5.866 -18.489 1.00 88.12 202 ASN A CA 1
ATOM 1690 C C . ASN A 1 202 ? 16.137 -4.836 -17.583 1.00 88.12 202 ASN A C 1
ATOM 1692 O O . ASN A 1 202 ? 16.447 -4.768 -16.392 1.00 88.12 202 ASN A O 1
ATOM 1696 N N . VAL A 1 203 ? 15.229 -4.017 -18.125 1.00 90.44 203 VAL A N 1
ATOM 1697 C CA . VAL A 1 203 ? 14.519 -2.947 -17.411 1.00 90.44 203 VAL A CA 1
ATOM 1698 C C . VAL A 1 203 ? 13.004 -3.148 -17.463 1.00 90.44 203 VAL A C 1
ATOM 1700 O O . VAL A 1 203 ? 12.416 -3.420 -18.505 1.00 90.44 203 VAL A O 1
ATOM 1703 N N . ILE A 1 204 ? 12.364 -2.951 -16.315 1.00 92.00 204 ILE A N 1
ATOM 1704 C CA . ILE A 1 204 ? 10.917 -2.879 -16.135 1.00 92.00 204 ILE A CA 1
ATOM 1705 C C . ILE A 1 204 ? 10.557 -1.422 -15.873 1.00 92.00 204 ILE A C 1
ATOM 1707 O O . ILE A 1 204 ? 11.001 -0.833 -14.888 1.00 92.00 204 ILE A O 1
ATOM 1711 N N . TYR A 1 205 ? 9.719 -0.841 -16.718 1.00 90.88 205 TYR A N 1
ATOM 1712 C CA . TYR A 1 205 ? 9.190 0.504 -16.535 1.00 90.88 205 TYR A CA 1
ATOM 1713 C C . TYR A 1 205 ? 7.760 0.425 -16.015 1.00 90.88 205 TYR A C 1
ATOM 1715 O O . TYR A 1 205 ? 6.864 -0.021 -16.733 1.00 90.88 205 TYR A O 1
ATOM 1723 N N . LEU A 1 206 ? 7.532 0.894 -14.787 1.00 93.19 206 LEU A N 1
ATOM 1724 C CA . LEU A 1 206 ? 6.183 1.128 -14.277 1.00 93.19 206 LEU A CA 1
ATOM 1725 C C . LEU A 1 206 ? 5.744 2.540 -14.649 1.00 93.19 206 LEU A C 1
ATOM 1727 O O . LEU A 1 206 ? 6.356 3.513 -14.220 1.00 93.19 206 LEU A O 1
ATOM 1731 N N . ILE A 1 207 ? 4.664 2.661 -15.410 1.00 89.94 207 ILE A N 1
ATOM 1732 C CA . ILE A 1 207 ? 4.078 3.945 -15.785 1.00 89.94 207 ILE A CA 1
ATOM 1733 C C . ILE A 1 207 ? 2.738 4.064 -15.077 1.00 89.94 207 ILE A C 1
ATOM 1735 O O . ILE A 1 207 ? 1.826 3.273 -15.336 1.00 89.94 207 ILE A O 1
ATOM 1739 N N . LYS A 1 208 ? 2.615 5.044 -14.179 1.00 90.94 208 LYS A N 1
ATOM 1740 C CA . LYS A 1 208 ? 1.371 5.263 -13.435 1.00 90.94 208 LYS A CA 1
ATOM 1741 C C . LYS A 1 208 ? 1.016 6.737 -13.313 1.00 90.94 208 LYS A C 1
ATOM 1743 O O . LYS A 1 208 ? 1.908 7.591 -13.361 1.00 90.94 208 LYS A O 1
ATOM 1748 N N . PRO A 1 209 ? -0.263 7.041 -13.053 1.00 88.88 209 PRO A N 1
ATOM 1749 C CA . PRO A 1 209 ? -0.677 8.398 -12.758 1.00 88.88 209 PRO A CA 1
ATOM 1750 C C . PRO A 1 209 ? 0.035 8.975 -11.527 1.00 88.88 209 PRO A C 1
ATOM 1752 O O . PRO A 1 209 ? 0.468 8.257 -10.622 1.00 88.88 209 PRO A O 1
ATOM 1755 N N . LYS A 1 210 ? 0.110 10.305 -11.468 1.00 90.19 210 LYS A N 1
ATOM 1756 C CA . LYS A 1 210 ? 0.800 11.046 -10.403 1.00 90.19 210 LYS A CA 1
ATOM 1757 C C . LYS A 1 210 ? 0.082 11.071 -9.054 1.00 90.19 210 LYS A C 1
ATOM 1759 O O . LYS A 1 210 ? 0.517 11.804 -8.186 1.00 90.19 210 LYS A O 1
ATOM 1764 N N . GLN A 1 211 ? -1.008 10.340 -8.842 1.00 91.12 211 GLN A N 1
ATOM 1765 C CA . GLN A 1 211 ? -1.671 10.323 -7.534 1.00 91.12 211 GLN A CA 1
ATOM 1766 C C . GLN A 1 211 ? -1.030 9.296 -6.590 1.00 91.12 211 GLN A C 1
ATOM 1768 O O . GLN A 1 211 ? -0.831 8.142 -6.973 1.00 91.12 211 GLN A O 1
ATOM 1773 N N . LEU A 1 212 ? -0.792 9.687 -5.335 1.00 94.62 212 LEU A N 1
ATOM 1774 C CA . LEU A 1 212 ? -0.187 8.872 -4.275 1.00 94.62 212 LEU A CA 1
ATOM 1775 C C . LEU A 1 212 ? -0.842 7.492 -4.122 1.00 94.62 212 LEU A C 1
ATOM 1777 O O . LEU A 1 212 ? -0.148 6.513 -3.869 1.00 94.62 212 LEU A O 1
ATOM 1781 N N . ARG A 1 213 ? -2.154 7.369 -4.361 1.00 92.12 213 ARG A N 1
ATOM 1782 C CA . ARG A 1 213 ? -2.876 6.082 -4.336 1.00 92.12 213 ARG A CA 1
ATOM 1783 C C . ARG A 1 213 ? -2.259 4.981 -5.204 1.00 92.12 213 ARG A C 1
ATOM 1785 O O . ARG A 1 213 ? -2.538 3.817 -4.957 1.00 92.12 213 ARG A O 1
ATOM 1792 N N . TYR A 1 214 ? -1.490 5.331 -6.235 1.00 93.06 214 TYR A N 1
ATOM 1793 C CA . TYR A 1 214 ? -0.826 4.381 -7.135 1.00 93.06 214 TYR A CA 1
ATOM 1794 C C . TYR A 1 214 ? 0.601 4.027 -6.700 1.00 93.06 214 TYR A C 1
ATOM 1796 O O . TYR A 1 214 ? 1.221 3.137 -7.283 1.00 93.06 214 TYR A O 1
ATOM 1804 N N . TRP A 1 215 ? 1.102 4.710 -5.673 1.00 96.06 215 TRP A N 1
ATOM 1805 C CA . TRP A 1 215 ? 2.473 4.645 -5.176 1.00 96.06 215 TRP A CA 1
ATOM 1806 C C . TRP A 1 215 ? 2.527 4.288 -3.683 1.00 96.06 215 TRP A C 1
ATOM 1808 O O . TRP A 1 215 ? 3.546 4.474 -3.035 1.00 96.06 215 TRP A O 1
ATOM 1818 N N . LEU A 1 216 ? 1.440 3.749 -3.122 1.00 96.50 216 LEU A N 1
ATOM 1819 C CA . LEU A 1 216 ? 1.420 3.244 -1.747 1.00 96.50 216 LEU A CA 1
ATOM 1820 C C . LEU A 1 216 ? 2.245 1.957 -1.604 1.00 96.50 216 LEU A C 1
ATOM 1822 O O . LEU A 1 216 ? 2.407 1.193 -2.558 1.00 96.50 216 LEU A O 1
ATOM 1826 N N . ARG A 1 217 ? 2.696 1.664 -0.382 1.00 97.44 217 ARG A N 1
ATOM 1827 C CA . ARG A 1 217 ? 3.493 0.467 -0.053 1.00 97.44 217 ARG A CA 1
ATOM 1828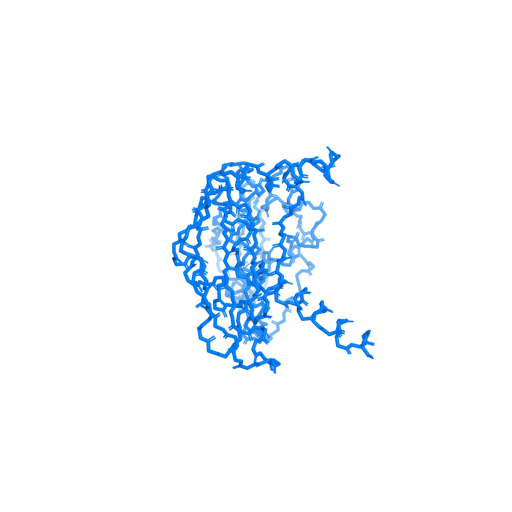 C C . ARG A 1 217 ? 2.729 -0.830 -0.359 1.00 97.44 217 ARG A C 1
ATOM 1830 O O . ARG A 1 217 ? 3.274 -1.762 -0.940 1.00 97.44 217 ARG A O 1
ATOM 1837 N N . SER A 1 218 ? 1.441 -0.868 -0.031 1.00 95.75 218 SER A N 1
ATOM 1838 C CA . SER A 1 218 ? 0.523 -1.966 -0.372 1.00 95.75 218 SER A CA 1
ATOM 1839 C C . SER A 1 218 ? 0.351 -2.158 -1.884 1.00 95.75 218 SER A C 1
ATOM 1841 O O . SER A 1 218 ? 0.228 -3.289 -2.352 1.00 95.75 218 SER A O 1
ATOM 1843 N N . VAL A 1 219 ? 0.400 -1.073 -2.664 1.00 95.44 219 VAL A N 1
ATOM 1844 C CA . VAL A 1 219 ? 0.360 -1.135 -4.133 1.00 95.44 219 VAL A CA 1
ATOM 1845 C C . VAL A 1 219 ? 1.688 -1.633 -4.696 1.00 95.44 219 VAL A C 1
ATOM 1847 O O . VAL A 1 219 ? 1.676 -2.391 -5.657 1.00 95.44 219 VAL A O 1
ATOM 1850 N N . ALA A 1 220 ? 2.822 -1.282 -4.086 1.00 97.06 220 ALA A N 1
ATOM 1851 C CA . ALA A 1 220 ? 4.123 -1.847 -4.447 1.00 97.06 220 ALA A CA 1
ATOM 1852 C C . ALA A 1 220 ? 4.150 -3.375 -4.314 1.00 97.06 220 ALA A C 1
ATOM 1854 O O . ALA A 1 220 ? 4.627 -4.048 -5.223 1.00 97.06 220 ALA A O 1
ATOM 1855 N N . ILE A 1 221 ? 3.595 -3.915 -3.225 1.00 96.19 221 ILE A N 1
ATOM 1856 C CA . ILE A 1 221 ? 3.496 -5.367 -3.009 1.00 96.19 221 ILE A CA 1
ATOM 1857 C C . ILE A 1 221 ? 2.676 -6.021 -4.125 1.00 96.19 221 ILE A C 1
ATOM 1859 O O . ILE A 1 221 ? 3.169 -6.912 -4.811 1.00 96.19 221 ILE A O 1
ATOM 1863 N N . ARG A 1 222 ? 1.457 -5.520 -4.366 1.00 94.38 222 ARG A N 1
ATOM 1864 C CA . ARG A 1 222 ? 0.585 -6.028 -5.432 1.00 94.38 222 ARG A CA 1
ATOM 1865 C C . ARG A 1 222 ? 1.261 -5.966 -6.804 1.00 94.38 222 ARG A C 1
ATOM 1867 O O . ARG A 1 222 ? 1.160 -6.900 -7.591 1.00 94.38 222 ARG A O 1
ATOM 1874 N N . ASP A 1 223 ? 1.924 -4.858 -7.111 1.00 94.38 223 ASP A N 1
ATOM 1875 C CA . ASP A 1 223 ? 2.542 -4.670 -8.418 1.00 94.38 223 ASP A CA 1
ATOM 1876 C C . ASP A 1 223 ? 3.752 -5.574 -8.634 1.00 94.38 223 ASP A C 1
ATOM 1878 O O . ASP A 1 223 ? 4.017 -5.964 -9.775 1.00 94.38 223 ASP A O 1
ATOM 1882 N N . ALA A 1 224 ? 4.487 -5.890 -7.568 1.00 94.31 224 ALA A N 1
ATOM 1883 C CA . ALA A 1 224 ? 5.569 -6.859 -7.612 1.00 94.31 224 ALA A CA 1
ATOM 1884 C C . ALA A 1 224 ? 5.026 -8.276 -7.840 1.00 94.31 224 ALA A C 1
ATOM 1886 O O . ALA A 1 224 ? 5.567 -8.980 -8.689 1.00 94.31 224 ALA A O 1
ATOM 1887 N N . ASP A 1 225 ? 3.920 -8.654 -7.187 1.00 91.44 225 ASP A N 1
ATOM 1888 C CA . ASP A 1 225 ? 3.241 -9.939 -7.425 1.00 91.44 225 ASP A CA 1
ATOM 1889 C C . ASP A 1 225 ? 2.741 -10.061 -8.875 1.00 91.44 225 ASP A C 1
ATOM 1891 O O . ASP A 1 225 ? 2.970 -11.074 -9.535 1.00 91.44 225 ASP A O 1
ATOM 1895 N N . GLU A 1 226 ? 2.113 -9.009 -9.417 1.00 90.50 226 GLU A N 1
ATOM 1896 C CA . GLU A 1 226 ? 1.688 -8.970 -10.826 1.00 90.50 226 GLU A CA 1
ATOM 1897 C C . GLU A 1 226 ? 2.886 -9.091 -11.786 1.00 90.50 226 GLU A C 1
ATOM 1899 O O . GLU A 1 226 ? 2.803 -9.761 -12.816 1.00 90.50 226 GLU A O 1
ATOM 1904 N N . THR A 1 227 ? 4.016 -8.467 -11.441 1.00 91.38 227 THR A N 1
ATOM 1905 C CA . THR A 1 227 ? 5.258 -8.555 -12.223 1.00 91.38 227 THR A CA 1
ATOM 1906 C C . THR A 1 227 ? 5.841 -9.961 -12.177 1.00 91.38 227 THR A C 1
ATOM 1908 O O . THR A 1 227 ? 6.247 -10.486 -13.211 1.00 91.38 227 THR A O 1
ATOM 1911 N N . PHE A 1 228 ? 5.852 -10.585 -11.000 1.00 87.69 228 PHE A N 1
ATOM 1912 C CA . PHE A 1 228 ? 6.289 -11.962 -10.828 1.00 87.69 228 PHE A CA 1
ATOM 1913 C C . PHE A 1 228 ? 5.440 -12.917 -11.673 1.00 87.69 228 PHE A C 1
ATOM 1915 O O . PHE A 1 228 ? 5.999 -13.681 -12.456 1.00 87.69 228 PHE A O 1
ATOM 1922 N N . ALA A 1 229 ? 4.110 -12.810 -11.594 1.00 87.00 229 ALA A N 1
ATOM 1923 C CA . ALA A 1 229 ? 3.191 -13.625 -12.387 1.00 87.00 229 ALA A CA 1
ATOM 1924 C C . ALA A 1 229 ? 3.421 -13.465 -13.900 1.00 87.00 229 ALA A C 1
ATOM 1926 O O . ALA A 1 229 ? 3.380 -14.446 -14.641 1.00 87.00 229 ALA A O 1
ATOM 1927 N N . PHE A 1 230 ? 3.698 -12.242 -14.366 1.00 86.50 230 PHE A N 1
ATOM 1928 C CA . PHE A 1 230 ? 4.024 -11.997 -15.770 1.00 86.50 230 PHE A CA 1
ATOM 1929 C C . PHE A 1 230 ? 5.339 -12.663 -16.192 1.00 86.50 230 PHE A C 1
ATOM 1931 O O . PHE A 1 230 ? 5.354 -13.371 -17.195 1.00 86.50 230 PHE A O 1
ATOM 1938 N N . LEU A 1 231 ? 6.425 -12.452 -15.439 1.00 85.44 231 LEU A N 1
ATOM 1939 C CA . LEU A 1 231 ? 7.749 -12.998 -15.764 1.00 85.44 231 LEU A CA 1
ATOM 1940 C C . LEU A 1 231 ? 7.735 -14.530 -15.787 1.00 85.44 231 LEU A C 1
ATOM 1942 O O . LEU A 1 231 ? 8.215 -15.132 -16.741 1.00 85.44 231 LEU A O 1
ATOM 1946 N N . VAL A 1 232 ? 7.082 -15.141 -14.798 1.00 84.69 232 VAL A N 1
ATOM 1947 C CA . VAL A 1 232 ? 6.856 -16.587 -14.741 1.00 84.69 232 VAL A CA 1
ATOM 1948 C C . VAL A 1 232 ? 6.132 -17.077 -15.997 1.00 84.69 232 VAL A C 1
ATOM 1950 O O . VAL A 1 232 ? 6.594 -18.000 -16.659 1.00 84.69 232 VAL A O 1
ATOM 1953 N N . ASN A 1 233 ? 5.026 -16.435 -16.381 1.00 83.06 233 ASN A N 1
ATOM 1954 C CA . ASN A 1 233 ? 4.290 -16.828 -17.582 1.00 83.06 233 ASN A CA 1
ATOM 1955 C C . ASN A 1 233 ? 5.112 -16.670 -18.870 1.00 83.06 233 ASN A C 1
ATOM 1957 O O . ASN A 1 233 ? 4.870 -17.404 -19.820 1.00 83.06 233 ASN A O 1
ATOM 1961 N N . GLN A 1 234 ? 6.054 -15.728 -18.941 1.00 77.12 234 GLN A N 1
ATOM 1962 C CA . GLN A 1 234 ? 6.949 -15.622 -20.097 1.00 77.12 234 GLN A CA 1
ATOM 1963 C C . GLN A 1 234 ? 7.949 -16.784 -20.139 1.00 77.12 234 GLN A C 1
ATOM 1965 O 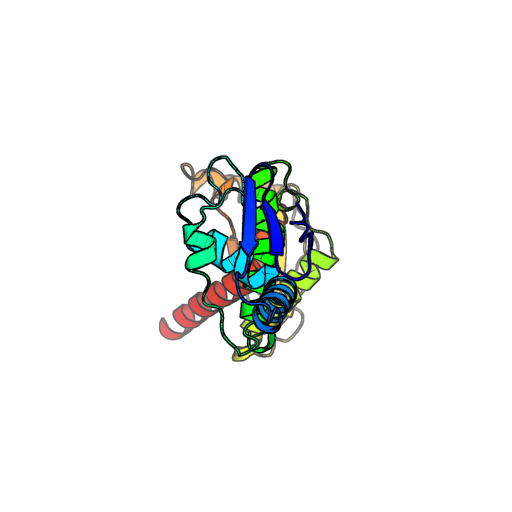O . GLN A 1 234 ? 8.145 -17.352 -21.205 1.00 77.12 234 GLN A O 1
ATOM 1970 N N . GLU A 1 235 ? 8.526 -17.184 -19.000 1.00 68.56 235 GLU A N 1
ATOM 1971 C CA . GLU A 1 235 ? 9.485 -18.300 -18.928 1.00 68.56 235 GLU A CA 1
ATOM 1972 C C . GLU A 1 235 ? 8.870 -19.655 -19.313 1.00 68.56 235 GLU A C 1
ATOM 1974 O O . GLU A 1 235 ? 9.540 -20.464 -19.944 1.00 68.56 235 GLU A O 1
ATOM 1979 N N . TYR A 1 236 ? 7.599 -19.901 -18.976 1.00 59.72 236 TYR A N 1
ATOM 1980 C CA . TYR A 1 236 ? 6.905 -21.157 -19.308 1.00 59.72 236 TYR A CA 1
ATOM 1981 C C . TYR A 1 236 ? 6.329 -21.214 -20.734 1.00 59.72 236 TYR A C 1
ATOM 1983 O O . TYR A 1 236 ? 5.848 -22.268 -21.147 1.00 59.72 236 TYR A O 1
ATOM 1991 N N . ASN A 1 237 ? 6.336 -20.101 -21.474 1.00 53.38 237 ASN A N 1
ATOM 1992 C CA . ASN A 1 237 ? 5.864 -20.031 -22.863 1.00 53.38 237 ASN A CA 1
ATOM 1993 C C . ASN A 1 237 ? 7.018 -20.077 -23.891 1.00 53.38 237 ASN A C 1
ATOM 1995 O O . ASN A 1 237 ? 6.802 -19.759 -25.064 1.00 53.38 237 ASN A O 1
ATOM 1999 N N . VAL A 1 238 ? 8.220 -20.466 -23.452 1.00 45.59 238 VAL A N 1
ATOM 2000 C CA . VAL A 1 238 ? 9.410 -20.764 -24.272 1.00 45.59 238 VAL A CA 1
ATOM 2001 C C . VAL A 1 238 ? 9.676 -22.264 -24.227 1.00 45.59 238 VAL A C 1
ATOM 2003 O O . VAL A 1 238 ? 10.005 -22.823 -25.297 1.00 45.59 238 VAL A O 1
#

Sequence (238 aa):
MLSTLLVNNSNQIDEFFQKEVYNIYTTNKNTYELQYLKNKIDGEKKLYKYFILNTSERAGISRSSSTILVSDIKNIPFTKKNIINNLSEIQRIILEDSINYLDDFFRLGENSIIHKIPSSEELDQFAKYYLMVLNSVYKTYKAAEPIQTSSNIIFPFYWGNKSKIPKKVNNEFERHLNHLLQKNYPEANLRFIRVMRIYDENVIYLIKPKQLRYWLRSVAIRDADETFAFLVNQEYNV

Radius of gyration: 22.88 Å; chains: 1; bounding box: 47×37×70 Å

Foldseek 3Di:
DDFDWDDPDLFWIWTDLPPDIDIDGDPDPDSPVVVVVVVLCVVCVLVLLLQQCVPFPCQLVVLANSGGDPVSVVPPPDDPDDVQVVDDPLRVQVSCCCSVFVRQCSNPPCNGLQQAFDDPVLLVLLQVLLCVQLCVPQVFKDWDDWEDDPWKIKTKIFGHDDDPDDNYDDPVVVVVVVVCCCVVCVVPPSVRCAWDWDDDDRMIITIGGRGSNCRGSNNSNVVSVVVVVVVVVVVVVD

Secondary structure (DSSP, 8-state):
----EEEEETTEEEEEETTEEEEEE-SSS--HHHHHHHHHHHHHHHHHHHHHHHH-SSTTGGG-TT---HHHHHTS---SS-SGGG--HHHHHHHHHIIIIIHHHHHHGGGSGGGSPPPHHHHHHHHHHHHHHHHHHH--EEE-PPEE-SSEEEEEEEESS-----S---HHHHHHHHHHHHHH-SSS-TTS---EEEEETTEEEEEEESSGGGS-HHHHHHHHHHHHHHHHHHHTT-

pLDDT: mean 80.95, std 14.71, range [29.83, 98.25]